Protein AF-A0A9D8B7A3-F1 (afdb_monomer)

Sequence (195 aa):
MRRTSIAGIVSLSILIGGTLVGCASGSDCSDWEAQAADLAAGNDGLKAELGSAQAEIDSMRSELDAAKADYETLKAEWDTLETDHEATSAELETLREDYQALIEDMEISDLRNPTWQELKRFLEADKTDTLTYAADEFDCEGFAITLRDNAARRGFKSAFVALGYGEATIGHALNAFETTDRGLVYVDCTEHDLI

Foldseek 3Di:
DDDDDPPPPPPPVVVVVPDPDDDPDPPVVVVVVVVVVVVVVVVVVVVVVVVVVVVVVVVVVVVVVVVVVVVVVVVVVVVVVVVVVVVVVVVVVVVVVVVVVVVVVVVPQLADFAAPVVVVVLVVPDCLLVDDADPVPQHQVNSQVVSCVSCSVVRHDKDWDWDDDPDDDGDHIWIWTQHPHPGIDIDRSGDDDDD

Mean predicted aligned error: 14.42 Å

Radius of gyration: 51.38 Å; Cα contacts (8 Å, |Δi|>4): 137; chains: 1; bounding box: 104×44×122 Å

Solvent-accessible surface area (backbone atoms only — not comparable to full-atom values): 11429 Å² total; per-residue (Å²): 140,83,90,82,78,96,75,76,79,73,67,68,74,55,64,75,76,68,72,96,74,85,80,81,61,84,64,62,62,54,48,54,54,51,52,52,51,51,54,49,53,50,53,53,50,52,53,50,51,52,53,52,54,51,52,50,53,55,50,54,50,53,52,51,54,49,54,50,54,51,50,55,51,53,50,54,53,47,59,50,52,53,51,53,49,54,51,54,52,51,52,52,52,50,52,48,51,54,51,50,51,52,50,49,56,62,69,68,47,83,47,36,60,36,43,59,70,54,47,49,55,48,59,76,72,50,59,57,44,73,57,78,82,33,88,93,83,32,34,43,59,48,42,28,49,49,49,42,53,54,34,45,76,72,40,28,45,63,44,81,42,80,44,76,53,87,95,64,68,88,56,47,39,24,30,34,33,51,22,77,77,72,45,77,42,80,48,76,52,81,66,69,87,89,127

pLDDT: mean 84.17, std 19.76, range [34.34, 98.69]

Secondary structure (DSSP, 8-state):
-----S-SSTTTTSSSSS--S---STTHHHHHHHHHHHHHHHHHHHHHHHHHHHHHHHHHHHHHHHHHHHHHHHHHHHHHHHHHHHHHHHHHHHHHHHHHHHHHHHHT---BPPPHHHHHHHHHH--GGGSPPBTTTB-HHHHHHHHHHHHHHTTB--EEEEEE-TTSSEEEEEEEEEETTTEEEEE----S---

Structure (mmCIF, N/CA/C/O backbone):
data_AF-A0A9D8B7A3-F1
#
_entry.id   AF-A0A9D8B7A3-F1
#
loop_
_atom_site.group_PDB
_atom_site.id
_atom_site.type_symbol
_atom_site.label_atom_id
_atom_site.label_alt_id
_atom_site.label_comp_id
_atom_site.label_asym_id
_atom_site.label_entity_id
_atom_site.label_seq_id
_atom_site.pdbx_PDB_ins_code
_atom_site.Cartn_x
_atom_site.Cartn_y
_atom_site.Cartn_z
_atom_site.occupancy
_atom_site.B_iso_or_equiv
_atom_site.auth_seq_id
_atom_site.auth_comp_id
_atom_site.auth_asym_id
_atom_site.auth_atom_id
_atom_site.pdbx_PDB_model_num
ATOM 1 N N . MET A 1 1 ? -50.609 25.032 53.558 1.00 41.09 1 MET A N 1
ATOM 2 C CA . MET A 1 1 ? -51.791 24.378 54.178 1.00 41.09 1 MET A CA 1
ATOM 3 C C . MET A 1 1 ? -51.908 23.006 53.518 1.00 41.09 1 MET A C 1
ATOM 5 O O . MET A 1 1 ? -51.970 22.987 52.306 1.00 41.09 1 MET A O 1
ATOM 9 N N . ARG A 1 2 ? -51.792 21.845 54.167 1.00 34.34 2 ARG A N 1
ATOM 10 C CA . ARG A 1 2 ? -52.350 21.369 55.441 1.00 34.34 2 ARG A CA 1
ATOM 11 C C . ARG A 1 2 ? -51.298 20.600 56.255 1.00 34.34 2 ARG A C 1
ATOM 13 O O . ARG A 1 2 ? -50.535 19.821 55.704 1.00 34.34 2 ARG A O 1
ATOM 20 N N . ARG A 1 3 ? -51.302 20.826 57.570 1.00 43.72 3 ARG A N 1
ATOM 21 C CA . ARG A 1 3 ? -50.632 19.991 58.572 1.00 43.72 3 ARG A CA 1
ATOM 22 C C . ARG A 1 3 ? -51.530 18.780 58.829 1.00 43.72 3 ARG A C 1
ATOM 24 O O . ARG A 1 3 ? -52.671 18.977 59.241 1.00 43.72 3 ARG A O 1
ATOM 31 N N . THR A 1 4 ? -51.047 17.566 58.591 1.00 38.31 4 THR A N 1
ATOM 32 C CA . THR A 1 4 ? -51.711 16.328 59.025 1.00 38.31 4 THR A CA 1
ATOM 33 C C . THR A 1 4 ? -50.913 15.702 60.166 1.00 38.31 4 THR A C 1
ATOM 35 O O . THR A 1 4 ? -49.728 15.418 60.047 1.00 38.31 4 THR A O 1
ATOM 38 N N . SER A 1 5 ? -51.615 15.625 61.294 1.00 36.44 5 SER A N 1
ATOM 39 C CA . SER A 1 5 ? -51.242 15.280 62.666 1.00 36.44 5 SER A CA 1
ATOM 40 C C . SER A 1 5 ? -50.356 14.043 62.867 1.00 36.44 5 SER A C 1
ATOM 42 O O . SER A 1 5 ? -50.640 12.973 62.339 1.00 36.44 5 SER A O 1
ATOM 44 N N . ILE A 1 6 ? -49.380 14.171 63.774 1.00 39.12 6 ILE A N 1
ATOM 45 C CA . ILE A 1 6 ? -48.488 13.128 64.327 1.00 39.12 6 ILE A CA 1
ATOM 46 C C . ILE A 1 6 ? -49.257 12.248 65.351 1.00 39.12 6 ILE A C 1
ATOM 48 O O . ILE A 1 6 ? -48.805 11.987 66.457 1.00 39.12 6 ILE A O 1
ATOM 52 N N . ALA A 1 7 ? -50.481 11.823 65.029 1.00 37.84 7 ALA A N 1
ATOM 53 C CA . ALA A 1 7 ? -51.410 11.246 66.014 1.00 37.84 7 ALA A CA 1
ATOM 54 C C . ALA A 1 7 ? -51.452 9.701 66.063 1.00 37.84 7 ALA A C 1
ATOM 56 O O . ALA A 1 7 ? -52.233 9.149 66.829 1.00 37.84 7 ALA A O 1
ATOM 57 N N . GLY A 1 8 ? -50.650 8.985 65.265 1.00 35.09 8 GLY A N 1
ATOM 58 C CA . GLY A 1 8 ? -50.868 7.545 65.026 1.00 35.09 8 GLY A CA 1
ATOM 59 C C . GLY A 1 8 ? -50.006 6.541 65.803 1.00 35.09 8 GLY A C 1
ATOM 60 O O . GLY A 1 8 ? -50.389 5.381 65.886 1.00 35.09 8 GLY A O 1
ATOM 61 N N . ILE A 1 9 ? -48.856 6.932 66.366 1.00 42.28 9 ILE A N 1
ATOM 62 C CA . ILE A 1 9 ? -47.851 5.958 66.862 1.00 42.28 9 ILE A CA 1
ATOM 63 C C . ILE A 1 9 ? -47.897 5.766 68.392 1.00 42.28 9 ILE A C 1
ATOM 65 O O . ILE A 1 9 ? -47.346 4.811 68.925 1.00 42.28 9 ILE A O 1
ATOM 69 N N . VAL A 1 10 ? -48.646 6.597 69.121 1.00 37.75 10 VAL A N 1
ATOM 70 C CA . VAL A 1 10 ? -48.718 6.514 70.595 1.00 37.75 10 VAL A CA 1
ATOM 71 C C . VAL A 1 10 ? -49.669 5.405 71.100 1.00 37.75 10 VAL A C 1
ATOM 73 O O . VAL A 1 10 ? -49.687 5.104 72.289 1.00 37.75 10 VAL A O 1
ATOM 76 N N . SER A 1 11 ? -50.436 4.730 70.235 1.00 47.50 11 SER A N 1
ATOM 77 C CA . SER A 1 11 ? -51.579 3.921 70.697 1.00 47.50 11 SER A CA 1
ATOM 78 C C . SER A 1 11 ? -51.410 2.395 70.727 1.00 47.50 11 SER A C 1
ATOM 80 O O . SER A 1 11 ? -52.374 1.724 71.090 1.00 47.50 11 SER A O 1
ATOM 82 N N . LEU A 1 12 ? -50.240 1.823 70.411 1.00 39.47 12 LEU A N 1
ATOM 83 C CA . LEU A 1 12 ? -50.032 0.368 70.568 1.00 39.47 12 LEU A CA 1
ATOM 84 C C . LEU A 1 12 ? -49.234 0.003 71.830 1.00 39.47 12 LEU A C 1
ATOM 86 O O . LEU A 1 12 ? -49.489 -1.028 72.439 1.00 39.47 12 LEU A O 1
ATOM 90 N N . SER A 1 13 ? -48.359 0.893 72.304 1.00 45.16 13 SER A N 1
ATOM 91 C CA . SER A 1 13 ? -47.620 0.694 73.561 1.00 45.16 13 SER A CA 1
ATOM 92 C C . SER A 1 13 ? -48.475 0.947 74.812 1.00 45.16 13 SER A C 1
ATOM 94 O O . SER A 1 13 ? -48.174 0.423 75.878 1.00 45.16 13 SER A O 1
ATOM 96 N N . ILE A 1 14 ? -49.557 1.729 74.695 1.00 43.69 14 ILE A N 1
ATOM 97 C CA . ILE A 1 14 ? -50.453 2.057 75.820 1.00 43.69 14 ILE A CA 1
ATOM 98 C C . ILE A 1 14 ? -51.505 0.959 76.062 1.00 43.69 14 ILE A C 1
ATOM 100 O O . ILE A 1 14 ? -51.993 0.822 77.181 1.00 43.69 14 ILE A O 1
ATOM 104 N N . LEU A 1 15 ? -51.814 0.118 75.069 1.00 44.19 15 LEU A N 1
ATOM 105 C CA . LEU A 1 15 ? -52.824 -0.939 75.224 1.00 44.19 15 LEU A CA 1
ATOM 106 C C . LEU A 1 15 ? -52.308 -2.208 75.922 1.00 44.19 15 LEU A C 1
ATOM 108 O O . LEU A 1 15 ? -53.118 -2.983 76.417 1.00 44.19 15 LEU A O 1
ATOM 112 N N . ILE A 1 16 ? -50.989 -2.384 76.043 1.00 51.09 16 ILE A N 1
ATOM 113 C CA . ILE A 1 16 ? -50.389 -3.480 76.828 1.00 51.09 16 ILE A CA 1
ATOM 114 C C . ILE A 1 16 ? -50.351 -3.123 78.331 1.00 51.09 16 ILE A C 1
ATOM 116 O O . ILE A 1 16 ? -50.368 -4.002 79.186 1.00 51.09 16 ILE A O 1
ATOM 120 N N . GLY A 1 17 ? -50.395 -1.831 78.686 1.00 42.44 17 GLY A N 1
ATOM 121 C CA . GLY A 1 17 ? -50.379 -1.365 80.081 1.00 42.44 17 GLY A CA 1
ATOM 122 C C . GLY A 1 17 ? -51.750 -1.258 80.769 1.00 42.44 17 GLY A C 1
ATOM 123 O O . GLY A 1 17 ? -51.807 -0.855 81.929 1.00 42.44 17 GLY A O 1
ATOM 124 N N . GLY A 1 18 ? -52.854 -1.558 80.070 1.00 47.16 18 GLY A N 1
ATOM 125 C CA . GLY A 1 18 ? -54.211 -1.159 80.479 1.00 47.16 18 GLY A CA 1
ATOM 126 C C . GLY A 1 18 ? -55.136 -2.235 81.061 1.00 47.16 18 GLY A C 1
ATOM 127 O O . GLY A 1 18 ? -56.173 -1.880 81.616 1.00 47.16 18 GLY A O 1
ATOM 128 N N . THR A 1 19 ? -54.816 -3.527 80.986 1.00 40.44 19 THR A N 1
ATOM 129 C CA . THR A 1 19 ? -55.711 -4.589 81.493 1.00 40.44 19 THR A CA 1
ATOM 130 C C . THR A 1 19 ? -54.949 -5.602 82.331 1.00 40.44 19 THR A C 1
ATOM 132 O O . THR A 1 19 ? -54.657 -6.713 81.906 1.00 40.44 19 THR A O 1
ATOM 135 N N . LEU A 1 20 ? -54.663 -5.206 83.569 1.00 46.38 20 LEU A N 1
ATOM 136 C CA . LEU A 1 20 ? -54.077 -6.043 84.618 1.00 46.38 20 LEU A CA 1
ATOM 137 C C . LEU A 1 20 ? -55.130 -6.900 85.350 1.00 46.38 20 LEU A C 1
ATOM 139 O O . LEU A 1 20 ? -55.005 -7.156 86.544 1.00 46.38 20 LEU A O 1
ATOM 143 N N . VAL A 1 21 ? -56.201 -7.336 84.682 1.00 51.25 21 VAL A N 1
ATOM 144 C CA . VAL A 1 21 ? -57.245 -8.133 85.344 1.00 51.25 21 VAL A CA 1
ATOM 145 C C . VAL A 1 21 ? -57.637 -9.325 84.481 1.00 51.25 21 VAL A C 1
ATOM 147 O O . VAL A 1 21 ? -58.519 -9.239 83.635 1.00 51.25 21 VAL A O 1
ATOM 150 N N . GLY A 1 22 ? -56.984 -10.454 84.771 1.00 54.09 22 GLY A N 1
ATOM 151 C CA . GLY A 1 22 ? -57.554 -11.786 84.580 1.00 54.09 22 GLY A CA 1
ATOM 152 C C . GLY A 1 22 ? -57.150 -12.545 83.317 1.00 54.09 22 GLY A C 1
ATOM 153 O O . GLY A 1 22 ? -58.033 -12.935 82.565 1.00 54.09 22 GLY A O 1
ATOM 154 N N . CYS A 1 23 ? -55.863 -12.858 83.134 1.00 42.59 23 CYS A N 1
ATOM 155 C CA . CYS A 1 23 ? -55.470 -14.023 82.329 1.00 42.59 23 CYS A CA 1
ATOM 156 C C . CYS A 1 23 ? -55.027 -15.153 83.262 1.00 42.59 23 CYS A C 1
ATOM 158 O O . CYS A 1 23 ? -54.067 -15.025 84.022 1.00 42.59 23 CYS A O 1
ATOM 160 N N . ALA A 1 24 ? -55.799 -16.237 83.241 1.00 46.94 24 ALA A N 1
ATOM 161 C CA . ALA A 1 24 ? -55.459 -17.503 83.865 1.00 46.94 24 ALA A CA 1
ATOM 162 C C . ALA A 1 24 ? -54.231 -18.117 83.166 1.00 46.94 24 ALA A C 1
ATOM 164 O O . ALA A 1 24 ? -54.080 -17.968 81.959 1.00 46.94 24 ALA A O 1
ATOM 165 N N . SER A 1 25 ? -53.384 -18.792 83.954 1.00 51.41 25 SER A N 1
ATOM 166 C CA . SER A 1 25 ? -52.152 -19.507 83.568 1.00 51.41 25 SER A CA 1
ATOM 167 C C . SER A 1 25 ? -51.085 -18.684 82.831 1.00 51.41 25 SER A C 1
ATOM 169 O O . SER A 1 25 ? -51.202 -18.342 81.662 1.00 51.41 25 SER A O 1
ATOM 171 N N . GLY A 1 26 ? -49.960 -18.450 83.515 1.00 56.81 26 GLY A N 1
ATOM 172 C CA . GLY A 1 26 ? -48.787 -17.739 82.992 1.00 56.81 26 GLY A CA 1
ATOM 173 C C . GLY A 1 26 ? -48.073 -18.384 81.794 1.00 56.81 26 GLY A C 1
ATOM 174 O O . GLY A 1 26 ? -47.017 -17.890 81.432 1.00 56.81 26 GLY A O 1
ATOM 175 N N . SER A 1 27 ? -48.619 -19.450 81.196 1.00 59.19 27 SER A N 1
ATOM 176 C CA . SER A 1 27 ? -48.146 -20.051 79.943 1.00 59.19 27 SER A CA 1
ATOM 177 C C . SER A 1 27 ? -48.660 -19.319 78.702 1.00 59.19 27 SER A C 1
ATOM 179 O O . SER A 1 27 ? -47.912 -19.156 77.744 1.00 59.19 27 SER A O 1
ATOM 181 N N . ASP A 1 28 ? -49.909 -18.841 78.719 1.00 59.56 28 ASP A N 1
ATOM 182 C CA . ASP A 1 28 ? -50.564 -18.332 77.506 1.00 59.56 28 ASP A CA 1
ATOM 183 C C . ASP A 1 28 ? -50.071 -16.920 77.158 1.00 59.56 28 ASP A C 1
ATOM 185 O O . ASP A 1 28 ? -49.859 -16.594 75.996 1.00 59.56 28 ASP A O 1
ATOM 189 N N . CYS A 1 29 ? -49.818 -16.080 78.168 1.00 66.88 29 CYS A N 1
ATOM 190 C CA . CYS A 1 29 ? -49.288 -14.725 77.971 1.00 66.88 29 CYS A CA 1
ATOM 191 C C . CYS A 1 29 ? -47.828 -14.733 77.484 1.00 66.88 29 CYS A C 1
ATOM 193 O O . CYS A 1 29 ? -47.469 -13.939 76.619 1.00 66.88 29 CYS A O 1
ATOM 195 N N . SER A 1 30 ? -47.004 -15.658 77.992 1.00 76.31 30 SER A N 1
ATOM 196 C CA . SER A 1 30 ? -45.615 -15.819 77.543 1.00 76.31 30 SER A CA 1
ATOM 197 C C . SER A 1 30 ? -45.506 -16.339 76.107 1.00 76.31 30 SER A C 1
ATOM 199 O O . SER A 1 30 ? -44.534 -16.032 75.423 1.00 76.31 30 SER A O 1
ATOM 201 N N . ASP A 1 31 ? -46.498 -17.102 75.638 1.00 83.69 31 ASP A N 1
ATOM 202 C CA . ASP A 1 31 ? -46.521 -17.653 74.278 1.00 83.69 31 ASP A CA 1
ATOM 203 C C . ASP A 1 31 ? -46.830 -16.563 73.233 1.00 83.69 31 ASP A C 1
ATOM 205 O O . ASP A 1 31 ? -46.158 -16.467 72.206 1.00 83.69 31 ASP A O 1
ATOM 209 N N . TRP A 1 32 ? -47.767 -15.651 73.530 1.00 79.06 32 TRP A N 1
ATOM 210 C CA . TRP A 1 32 ? -48.046 -14.486 72.676 1.00 79.06 32 TRP A CA 1
ATOM 211 C C . TRP A 1 32 ? -46.870 -13.505 72.598 1.00 79.06 32 TRP A C 1
ATOM 213 O O . TRP A 1 32 ? -46.602 -12.955 71.529 1.00 79.06 32 TRP A O 1
ATOM 223 N N . GLU A 1 33 ? -46.151 -13.292 73.702 1.00 84.56 33 GLU A N 1
ATOM 224 C CA . GLU A 1 33 ? -44.930 -12.474 73.716 1.00 84.56 33 GLU A CA 1
ATOM 225 C C . GLU A 1 33 ? -43.814 -13.108 72.875 1.00 84.56 33 GLU A C 1
ATOM 227 O O . GLU A 1 33 ? -43.168 -12.413 72.087 1.00 84.56 33 GLU A O 1
ATOM 232 N N . ALA A 1 34 ? -43.626 -14.427 72.981 1.00 88.31 34 ALA A N 1
ATOM 233 C CA . ALA A 1 34 ? -42.667 -15.165 72.162 1.00 88.31 34 ALA A CA 1
ATOM 234 C C . ALA A 1 34 ? -43.021 -15.098 70.668 1.00 88.31 34 ALA A C 1
ATOM 236 O O . ALA A 1 34 ? -42.154 -14.835 69.836 1.00 88.31 34 ALA A O 1
ATOM 237 N N . GLN A 1 35 ? -44.300 -15.257 70.323 1.00 92.50 35 GLN A N 1
ATOM 238 C CA . GLN A 1 35 ? -44.775 -15.184 68.942 1.00 92.50 35 GLN A CA 1
ATOM 239 C C . GLN A 1 35 ? -44.651 -13.767 68.355 1.00 92.50 35 GLN A C 1
ATOM 241 O O . GLN A 1 35 ? -44.299 -13.607 67.186 1.00 92.50 35 GLN A O 1
ATOM 246 N N . ALA A 1 36 ? -44.880 -12.723 69.158 1.00 89.19 36 ALA A N 1
ATOM 247 C CA . ALA A 1 36 ? -44.653 -11.338 68.746 1.00 89.19 36 ALA A CA 1
ATOM 248 C C . ALA A 1 36 ? -43.162 -11.039 68.508 1.00 89.19 36 ALA A C 1
ATOM 250 O O . ALA A 1 36 ? -42.825 -10.329 67.558 1.00 89.19 36 ALA A O 1
ATOM 251 N N . ALA A 1 37 ? -42.273 -11.592 69.339 1.00 92.38 37 ALA A N 1
ATOM 252 C CA . ALA A 1 37 ? -40.828 -11.470 69.163 1.00 92.38 37 ALA A CA 1
ATOM 253 C C . ALA A 1 37 ? -40.335 -12.194 67.897 1.00 92.38 37 ALA A C 1
ATOM 255 O O . ALA A 1 37 ? -39.532 -11.633 67.153 1.00 92.38 37 ALA A O 1
ATOM 256 N N . ASP A 1 38 ? -40.854 -13.392 67.617 1.00 95.38 38 ASP A N 1
ATOM 257 C CA . ASP A 1 38 ? -40.530 -14.162 66.410 1.00 95.38 38 ASP A CA 1
ATOM 258 C C . ASP A 1 38 ? -40.993 -13.443 65.131 1.00 95.38 38 ASP A C 1
ATOM 260 O O . ASP A 1 38 ? -40.221 -13.259 64.189 1.00 95.38 38 ASP A O 1
ATOM 264 N N . LEU A 1 39 ? -42.221 -12.910 65.132 1.00 94.50 39 LEU A N 1
ATOM 265 C CA . LEU A 1 39 ? -42.738 -12.094 64.028 1.00 94.50 39 LEU A CA 1
ATOM 266 C C . LEU A 1 39 ? -41.917 -10.821 63.803 1.00 94.50 39 LEU A C 1
ATOM 268 O O . LEU A 1 39 ? -41.703 -10.431 62.654 1.00 94.50 39 LEU A O 1
ATOM 272 N N . ALA A 1 40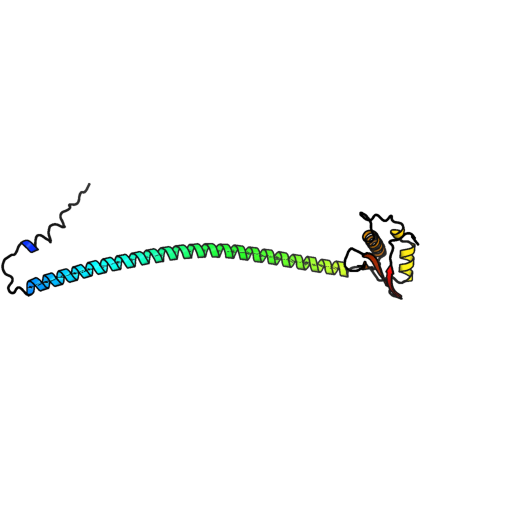 ? -41.461 -10.163 64.872 1.00 95.06 40 ALA A N 1
ATOM 273 C CA . ALA A 1 40 ? -40.600 -8.989 64.764 1.00 95.06 40 ALA A CA 1
ATOM 274 C C . ALA A 1 40 ? -39.242 -9.349 64.143 1.00 95.06 40 ALA A C 1
ATOM 276 O O . ALA A 1 40 ? -38.819 -8.695 63.189 1.00 95.06 40 ALA A O 1
ATOM 277 N N . ALA A 1 41 ? -38.615 -10.432 64.612 1.00 96.06 41 ALA A N 1
ATOM 278 C CA . ALA A 1 41 ? -37.364 -10.940 64.057 1.00 96.06 41 ALA A CA 1
ATOM 279 C C . ALA A 1 41 ? -37.508 -11.316 62.572 1.00 96.06 41 ALA A C 1
ATOM 281 O O . ALA A 1 41 ? -36.662 -10.950 61.756 1.00 96.06 41 ALA A O 1
ATOM 282 N N . GLY A 1 42 ? -38.612 -11.968 62.195 1.00 97.44 42 GLY A N 1
ATOM 283 C CA . GLY A 1 42 ? -38.925 -12.281 60.801 1.00 97.44 42 GLY A CA 1
ATOM 284 C C . GLY A 1 42 ? -39.125 -11.034 59.934 1.00 97.44 42 GLY A C 1
ATOM 285 O O . GLY A 1 42 ? -38.648 -10.983 58.803 1.00 97.44 42 GLY A O 1
ATOM 286 N N . ASN A 1 43 ? -39.784 -9.995 60.456 1.00 92.19 43 ASN A N 1
ATOM 287 C CA . ASN A 1 43 ? -39.984 -8.736 59.733 1.00 92.19 43 ASN A CA 1
ATOM 288 C C . ASN A 1 43 ? -38.658 -8.004 59.484 1.00 92.19 43 ASN A C 1
ATOM 290 O O . ASN A 1 43 ? -38.440 -7.452 58.407 1.00 92.19 43 ASN A O 1
ATOM 294 N N . ASP A 1 44 ? -37.765 -8.018 60.470 1.00 96.50 44 ASP A N 1
ATOM 295 C CA . ASP A 1 44 ? -36.435 -7.429 60.341 1.00 96.50 44 ASP A CA 1
ATOM 296 C C . ASP A 1 44 ? -35.553 -8.231 59.374 1.00 96.50 44 ASP A C 1
ATOM 298 O O . ASP A 1 44 ? -34.849 -7.630 58.559 1.00 96.50 44 ASP A O 1
ATOM 302 N N . GLY A 1 45 ? -35.674 -9.563 59.368 1.00 98.06 45 GLY A N 1
ATOM 303 C CA . GLY A 1 45 ? -35.056 -10.433 58.364 1.00 98.06 45 GLY A CA 1
ATOM 304 C C . GLY A 1 45 ? -35.525 -10.115 56.941 1.00 98.06 45 GLY A C 1
ATOM 305 O O . GLY A 1 45 ? -34.705 -9.843 56.067 1.00 98.06 45 GLY A O 1
ATOM 306 N N . LEU A 1 46 ? -36.840 -10.036 56.719 1.00 97.56 46 LEU A N 1
ATOM 307 C CA . LEU A 1 46 ? -37.409 -9.700 55.408 1.00 97.56 46 LEU A CA 1
ATOM 308 C C . LEU A 1 46 ? -37.012 -8.299 54.928 1.00 97.56 46 LEU A C 1
ATOM 310 O O . LEU A 1 46 ? -36.783 -8.096 53.738 1.00 97.56 46 LEU A O 1
ATOM 314 N N . LYS A 1 47 ? -36.903 -7.315 55.829 1.00 97.88 47 LYS A N 1
ATOM 315 C CA . LYS A 1 47 ? -36.396 -5.979 55.471 1.00 97.88 47 LYS A CA 1
ATOM 316 C C . LYS A 1 47 ? -34.934 -6.022 55.037 1.00 97.88 47 LYS A C 1
ATOM 318 O O . LYS A 1 47 ? -34.569 -5.300 54.111 1.00 97.88 47 LYS A O 1
ATOM 323 N N . ALA A 1 48 ? -34.110 -6.835 55.696 1.00 97.88 48 ALA A N 1
ATOM 324 C CA . ALA A 1 48 ? -32.712 -7.006 55.319 1.00 97.88 48 ALA A CA 1
ATOM 325 C C . ALA A 1 48 ? -32.585 -7.678 53.942 1.00 97.88 48 ALA A C 1
ATOM 327 O O . ALA A 1 48 ? -31.852 -7.178 53.089 1.00 97.88 48 ALA A O 1
ATOM 328 N N . GLU A 1 49 ? -33.354 -8.741 53.690 1.00 98.38 49 GLU A N 1
ATOM 329 C CA . GLU A 1 49 ? -33.407 -9.409 52.382 1.00 98.38 49 GLU A CA 1
ATOM 330 C C . GLU A 1 49 ? -33.896 -8.470 51.274 1.00 98.38 49 GLU A C 1
ATOM 332 O O . GLU A 1 49 ? -33.283 -8.406 50.211 1.00 98.38 49 GLU A O 1
ATOM 337 N N . LEU A 1 50 ? -34.945 -7.680 51.529 1.00 98.06 50 LEU A N 1
ATOM 338 C CA . LEU A 1 50 ? -35.435 -6.674 50.584 1.00 98.06 50 LEU A CA 1
ATOM 339 C C . LEU A 1 50 ? -34.356 -5.631 50.261 1.00 98.06 50 LEU A C 1
ATOM 341 O O . LEU A 1 50 ? -34.199 -5.248 49.104 1.00 98.06 50 LEU A O 1
ATOM 345 N N . GLY A 1 51 ? -33.602 -5.189 51.271 1.00 98.31 51 GLY A N 1
ATOM 346 C CA . GLY A 1 51 ? -32.468 -4.285 51.086 1.00 98.31 51 GLY A CA 1
ATOM 347 C C . GLY A 1 51 ? -31.364 -4.901 50.223 1.00 98.31 51 GLY A C 1
ATOM 348 O O . GLY A 1 51 ? -30.847 -4.231 49.331 1.00 98.31 51 GLY A O 1
ATOM 349 N N . SER A 1 52 ? -31.048 -6.181 50.440 1.00 98.38 52 SER A N 1
ATOM 350 C CA . SER A 1 52 ? -30.071 -6.922 49.632 1.00 98.38 52 SER A CA 1
ATOM 351 C C . SER A 1 52 ? -30.526 -7.065 48.179 1.00 98.38 52 SER A C 1
ATOM 353 O O . SER A 1 52 ? -29.789 -6.710 47.263 1.00 98.38 52 SER A O 1
ATOM 355 N N . ALA A 1 53 ? -31.766 -7.506 47.958 1.00 97.75 53 ALA A N 1
ATOM 356 C CA . ALA A 1 53 ? -32.327 -7.671 46.619 1.00 97.75 53 ALA A CA 1
ATOM 357 C C . ALA A 1 53 ? -32.411 -6.337 45.859 1.00 97.75 53 ALA A C 1
ATOM 359 O O . ALA A 1 53 ? -32.173 -6.286 44.654 1.00 97.75 53 ALA A O 1
ATOM 360 N N . GLN A 1 54 ? -32.711 -5.236 46.555 1.00 98.31 54 GLN A N 1
ATOM 361 C CA . GLN A 1 54 ? -32.710 -3.906 45.951 1.00 98.31 54 GLN A CA 1
ATOM 362 C C . GLN A 1 54 ? -31.303 -3.493 45.494 1.00 98.31 54 GLN A C 1
ATOM 364 O O . GLN A 1 54 ? -31.156 -2.977 44.387 1.00 98.31 54 GLN A O 1
ATOM 369 N N . ALA A 1 55 ? -30.274 -3.768 46.300 1.00 98.38 55 ALA A N 1
ATOM 370 C CA . ALA A 1 55 ? -28.888 -3.498 45.923 1.00 98.38 55 ALA A CA 1
ATOM 371 C C . ALA A 1 55 ? -28.450 -4.320 44.697 1.00 98.38 55 ALA A C 1
ATOM 373 O O . ALA A 1 55 ? -27.792 -3.788 43.804 1.00 98.38 55 ALA A O 1
ATOM 374 N N . GLU A 1 56 ? -28.859 -5.588 44.608 1.00 98.62 56 GLU A N 1
ATOM 375 C CA . GLU A 1 56 ? -28.600 -6.430 43.432 1.00 98.62 56 GLU A CA 1
ATOM 376 C C . GLU A 1 56 ? -29.310 -5.911 42.174 1.00 98.62 56 GLU A C 1
ATOM 378 O O . GLU A 1 56 ? -28.705 -5.861 41.103 1.00 98.62 56 GLU A O 1
ATOM 383 N N . ILE A 1 57 ? -30.569 -5.472 42.288 1.00 98.50 57 ILE A N 1
ATOM 384 C CA . ILE A 1 57 ? -31.312 -4.855 41.177 1.00 98.50 57 ILE A CA 1
ATOM 385 C C . ILE A 1 57 ? -30.589 -3.610 40.664 1.00 98.50 57 ILE A C 1
ATOM 387 O O . ILE A 1 57 ? -30.493 -3.414 39.451 1.00 98.50 57 ILE A O 1
ATOM 391 N N . ASP A 1 58 ? -30.084 -2.771 41.564 1.00 98.50 58 ASP A N 1
ATOM 392 C CA . ASP A 1 58 ? -29.377 -1.552 41.183 1.00 98.50 58 ASP A CA 1
ATOM 393 C C . ASP A 1 58 ? -28.006 -1.869 40.554 1.00 98.50 58 ASP A C 1
ATOM 395 O O . ASP A 1 58 ? -27.633 -1.232 39.566 1.00 98.50 58 ASP A O 1
ATOM 399 N N . SER A 1 59 ? -27.316 -2.917 41.021 1.00 98.56 59 SER A N 1
ATOM 400 C CA . SER A 1 59 ? -26.092 -3.435 40.387 1.00 98.56 59 SER A CA 1
ATOM 401 C C . SER A 1 59 ? -26.353 -3.929 38.963 1.00 98.56 59 SER A C 1
ATOM 403 O O . SER A 1 59 ? -25.718 -3.464 38.018 1.00 98.56 59 SER A O 1
ATOM 405 N N . MET A 1 60 ? -27.342 -4.810 38.779 1.00 98.31 60 MET A N 1
ATOM 406 C CA . MET A 1 60 ? -27.687 -5.359 37.462 1.00 98.31 60 MET A CA 1
ATOM 407 C C . MET A 1 60 ? -28.140 -4.275 36.479 1.00 98.31 60 MET A C 1
ATOM 409 O O . MET A 1 60 ? -27.869 -4.364 35.283 1.00 98.31 60 MET A O 1
ATOM 413 N N . ARG A 1 61 ? -28.828 -3.233 36.959 1.00 98.50 61 ARG A N 1
ATOM 414 C CA . ARG A 1 61 ? -29.186 -2.075 36.127 1.00 98.50 61 ARG A CA 1
ATOM 415 C C . ARG A 1 61 ? -27.951 -1.321 35.650 1.00 98.50 61 ARG A C 1
ATOM 417 O O . ARG A 1 61 ? -27.877 -0.994 34.470 1.00 98.50 61 ARG A O 1
ATOM 424 N N . SER A 1 62 ? -26.983 -1.094 36.536 1.00 98.56 62 SER A N 1
ATOM 425 C CA . SER A 1 62 ? -25.722 -0.446 36.168 1.00 98.56 62 SER A CA 1
ATOM 426 C C . SER A 1 62 ? -24.947 -1.260 35.129 1.00 98.56 62 SER A C 1
ATOM 428 O O . SER A 1 62 ? -24.417 -0.689 34.179 1.00 98.56 62 SER A O 1
ATOM 430 N N . GLU A 1 63 ? -24.895 -2.584 35.280 1.00 98.69 63 GLU A N 1
ATOM 431 C CA . GLU A 1 63 ? -24.248 -3.478 34.311 1.00 98.69 63 GLU A CA 1
ATOM 432 C C . GLU A 1 63 ? -24.960 -3.473 32.955 1.00 98.69 63 GLU A C 1
ATOM 434 O O . GLU A 1 63 ? -24.311 -3.429 31.912 1.00 98.69 63 GLU A O 1
ATOM 439 N N . LEU A 1 64 ? -26.295 -3.462 32.951 1.00 98.56 64 LEU A N 1
ATOM 440 C CA . LEU A 1 64 ? -27.087 -3.388 31.725 1.00 98.56 64 LEU A CA 1
ATOM 441 C C . LEU A 1 64 ? -26.824 -2.090 30.952 1.00 98.56 64 LEU A C 1
ATOM 443 O O . LEU A 1 64 ? -26.759 -2.108 29.723 1.00 98.56 64 LEU A O 1
ATOM 447 N N . ASP A 1 65 ? -26.709 -0.966 31.653 1.00 98.50 65 ASP A N 1
ATOM 448 C CA . ASP A 1 65 ? -26.446 0.323 31.017 1.00 98.50 65 ASP A CA 1
ATOM 449 C C . ASP A 1 65 ? -25.008 0.409 30.488 1.00 98.50 65 ASP A C 1
ATOM 451 O O . ASP A 1 65 ? -24.805 0.915 29.383 1.00 98.50 65 ASP A O 1
ATOM 455 N N . ALA A 1 66 ? -24.035 -0.169 31.201 1.00 98.62 66 ALA A N 1
ATOM 456 C CA . ALA A 1 66 ? -22.665 -0.313 30.707 1.00 98.62 66 ALA A CA 1
ATOM 457 C C . ALA A 1 66 ? -22.607 -1.179 29.436 1.00 98.62 66 ALA A C 1
ATOM 459 O O . ALA A 1 66 ? -22.088 -0.739 28.415 1.00 98.62 66 ALA A O 1
ATOM 460 N N . ALA A 1 67 ? -23.240 -2.355 29.445 1.00 98.38 67 ALA A N 1
ATOM 461 C CA . ALA A 1 67 ? -23.250 -3.259 28.295 1.00 98.38 67 ALA A CA 1
ATOM 462 C C . ALA A 1 67 ? -23.909 -2.642 27.047 1.00 98.38 67 ALA A C 1
ATOM 464 O O . ALA A 1 67 ? -23.489 -2.907 25.921 1.00 98.38 67 ALA A O 1
ATOM 465 N N . LYS A 1 68 ? -24.936 -1.799 27.219 1.00 98.62 68 LYS A N 1
ATOM 466 C CA . LYS A 1 68 ? -25.534 -1.048 26.103 1.00 98.62 68 LYS A CA 1
ATOM 467 C C . LYS A 1 68 ? -24.578 -0.002 25.537 1.00 98.62 68 LYS A C 1
ATOM 469 O O . LYS A 1 68 ? -24.530 0.161 24.323 1.00 98.62 68 LYS A O 1
ATOM 474 N N . ALA A 1 69 ? -23.840 0.705 26.392 1.00 98.62 69 ALA A N 1
ATOM 475 C CA . ALA A 1 69 ? -22.848 1.679 25.944 1.00 98.62 69 ALA A CA 1
ATOM 476 C C . ALA A 1 69 ? -21.706 0.998 25.168 1.00 98.62 69 ALA A C 1
ATOM 478 O O . ALA A 1 69 ? -21.298 1.487 24.112 1.00 98.62 69 ALA A O 1
ATOM 479 N N . ASP A 1 70 ? -21.258 -0.165 25.643 1.00 98.50 70 ASP A N 1
ATOM 480 C CA . ASP A 1 70 ? -20.253 -0.979 24.958 1.00 98.50 70 ASP A CA 1
ATOM 481 C C . ASP A 1 70 ? -20.769 -1.479 23.602 1.00 98.50 70 ASP A C 1
ATOM 483 O O . ASP A 1 70 ? -20.048 -1.419 22.609 1.00 98.50 70 ASP A O 1
ATOM 487 N N . TYR A 1 71 ? -22.034 -1.909 23.522 1.00 98.38 71 TYR A N 1
ATOM 488 C CA . TYR A 1 71 ? -22.655 -2.328 22.262 1.00 98.38 71 TYR A CA 1
ATOM 489 C C . TYR A 1 71 ? -22.691 -1.203 21.219 1.00 98.38 71 TYR A C 1
ATOM 491 O O . TYR A 1 71 ? -22.338 -1.430 20.062 1.00 98.38 71 TYR A O 1
ATOM 499 N N . GLU A 1 72 ? -23.086 0.011 21.610 1.00 98.56 72 GLU A N 1
ATOM 500 C CA . GLU A 1 72 ? -23.094 1.156 20.689 1.00 98.56 72 GLU A CA 1
ATOM 501 C C . GLU A 1 72 ? -21.675 1.549 20.252 1.00 98.56 72 GLU A C 1
ATOM 503 O O . GLU A 1 72 ? -21.467 1.913 19.095 1.00 98.56 72 GLU A O 1
ATOM 508 N N . THR A 1 73 ? -20.685 1.413 21.141 1.00 98.69 73 THR A N 1
ATOM 509 C CA . THR A 1 73 ? -19.269 1.639 20.808 1.00 98.69 73 THR A CA 1
ATOM 510 C C . THR A 1 73 ? -18.777 0.616 19.787 1.00 98.69 73 THR A C 1
ATOM 512 O O . THR A 1 73 ? -18.268 0.992 18.734 1.00 98.69 73 THR A O 1
ATOM 515 N N . LEU A 1 74 ? -19.001 -0.673 20.052 1.00 98.50 74 LEU A N 1
ATOM 516 C CA . LEU A 1 74 ? -18.577 -1.762 19.173 1.00 98.50 74 LEU A CA 1
ATOM 517 C C . LEU A 1 74 ? -19.239 -1.677 17.793 1.00 98.50 74 LEU A C 1
ATOM 519 O O . LEU A 1 74 ? -18.624 -1.992 16.779 1.00 98.50 74 LEU A O 1
ATOM 523 N N . LYS A 1 75 ? -20.494 -1.228 17.741 1.00 98.62 75 LYS A N 1
ATOM 524 C CA . LYS A 1 75 ? -21.203 -0.997 16.485 1.00 98.62 75 LYS A CA 1
ATOM 525 C C . LYS A 1 75 ? -20.550 0.109 15.650 1.00 98.62 75 LYS A C 1
ATOM 527 O O . LYS A 1 75 ? -20.374 -0.074 14.452 1.00 98.62 75 LYS A O 1
ATOM 532 N N . ALA A 1 76 ? -20.152 1.219 16.270 1.00 98.56 76 ALA A N 1
ATOM 533 C CA . ALA A 1 76 ? -19.450 2.291 15.564 1.00 98.56 76 ALA A CA 1
ATOM 534 C C . ALA A 1 76 ? -18.051 1.856 15.080 1.00 98.56 76 ALA A C 1
ATOM 536 O O . ALA A 1 76 ? -17.629 2.228 13.983 1.00 98.56 76 ALA A O 1
ATOM 537 N N . GLU A 1 77 ? -17.341 1.046 15.872 1.00 98.69 77 GLU A N 1
ATOM 538 C CA . GLU A 1 77 ? -16.071 0.436 15.454 1.00 98.69 77 GLU A CA 1
ATOM 539 C C . GLU A 1 77 ? -16.257 -0.502 14.256 1.00 98.69 77 GLU A C 1
ATOM 541 O O . GLU A 1 77 ? -15.445 -0.476 13.334 1.00 98.69 77 GLU A O 1
ATOM 546 N N . TRP A 1 78 ? -17.338 -1.288 14.235 1.00 98.12 78 TRP A N 1
ATOM 547 C CA . TRP A 1 78 ? -17.670 -2.157 13.107 1.00 98.12 78 TRP A CA 1
ATOM 548 C C . TRP A 1 78 ? -17.923 -1.363 11.822 1.00 98.12 78 TRP A C 1
ATOM 550 O O . TRP A 1 78 ? -17.312 -1.665 10.801 1.00 98.12 78 TRP A O 1
ATOM 560 N N . ASP A 1 79 ? -18.750 -0.315 11.883 1.00 98.38 79 ASP A N 1
ATOM 561 C CA . ASP A 1 79 ? -19.044 0.543 10.725 1.00 98.38 79 ASP A CA 1
ATOM 562 C C . ASP A 1 79 ? -17.761 1.211 10.174 1.00 98.38 79 ASP A C 1
ATOM 564 O O . ASP A 1 79 ? -17.574 1.354 8.961 1.00 98.38 79 ASP A O 1
ATOM 568 N N . THR A 1 80 ? -16.841 1.589 11.070 1.00 98.56 80 THR A N 1
ATOM 569 C CA . THR A 1 80 ? -15.523 2.133 10.696 1.00 98.56 80 THR A CA 1
ATOM 570 C C . THR A 1 80 ? -14.673 1.078 9.990 1.00 98.56 80 THR A C 1
ATOM 572 O O . THR A 1 80 ? -14.140 1.328 8.911 1.00 98.56 80 THR A O 1
ATOM 575 N N . LEU A 1 81 ? -14.583 -0.121 10.568 1.00 98.31 81 LEU A N 1
ATOM 576 C CA . LEU A 1 81 ? -13.783 -1.216 10.027 1.00 98.31 81 LEU A CA 1
ATOM 577 C C . LEU A 1 81 ? -14.301 -1.703 8.666 1.00 98.31 81 LEU A C 1
ATOM 579 O O . LEU A 1 81 ? -13.504 -2.057 7.800 1.00 98.31 81 LEU A O 1
ATOM 583 N N . GLU A 1 82 ? -15.619 -1.716 8.469 1.00 98.56 82 GLU A N 1
ATOM 584 C CA . GLU A 1 82 ? -16.245 -2.045 7.187 1.00 98.56 82 GLU A CA 1
ATOM 585 C C . GLU A 1 82 ? -15.831 -1.041 6.102 1.00 98.56 82 GLU A C 1
ATOM 587 O O . GLU A 1 82 ? -15.378 -1.446 5.031 1.00 98.56 82 GLU A O 1
ATOM 592 N N . THR A 1 83 ? -15.857 0.258 6.418 1.00 98.38 83 THR A N 1
ATOM 593 C CA . THR A 1 83 ? -15.406 1.323 5.505 1.00 98.38 83 THR A CA 1
ATOM 594 C C . THR A 1 83 ? -13.921 1.181 5.150 1.00 98.38 83 THR A C 1
ATOM 596 O O . THR A 1 83 ? -13.543 1.267 3.979 1.00 98.38 83 THR A O 1
ATOM 599 N N . ASP A 1 84 ? -13.067 0.925 6.143 1.00 98.12 84 ASP A N 1
ATOM 600 C CA . ASP A 1 84 ? -11.625 0.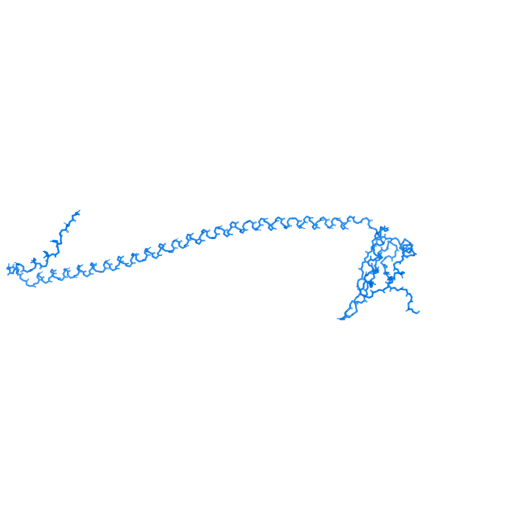750 5.934 1.00 98.12 84 ASP A CA 1
ATOM 601 C C . ASP A 1 84 ? -11.313 -0.503 5.095 1.00 98.12 84 ASP A C 1
ATOM 603 O O . ASP A 1 84 ? -10.392 -0.503 4.268 1.00 98.12 84 ASP A O 1
ATOM 607 N N . HIS A 1 85 ? -12.088 -1.577 5.277 1.00 98.25 85 HIS A N 1
ATOM 608 C CA . HIS A 1 85 ? -11.955 -2.798 4.488 1.00 98.25 85 HIS A CA 1
ATOM 609 C C . HIS A 1 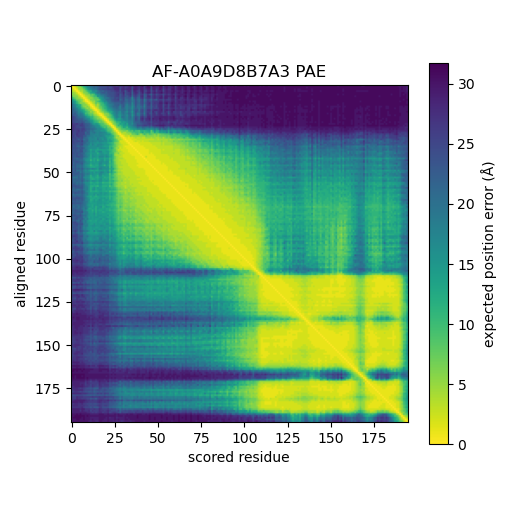85 ? -12.294 -2.559 3.014 1.00 98.25 85 HIS A C 1
ATOM 611 O O . HIS A 1 85 ? -11.537 -2.982 2.137 1.00 98.25 85 HIS A O 1
ATOM 617 N N . GLU A 1 86 ? -13.390 -1.851 2.737 1.00 98.25 86 GLU A N 1
ATOM 618 C CA . GLU A 1 86 ? -13.777 -1.475 1.375 1.00 98.25 86 GLU A CA 1
ATOM 619 C C . GLU A 1 86 ? -12.711 -0.595 0.710 1.00 98.25 86 GLU A C 1
ATOM 621 O O . GLU A 1 86 ? -12.323 -0.858 -0.432 1.00 98.25 86 GLU A O 1
ATOM 626 N N . ALA A 1 87 ? -12.178 0.395 1.434 1.00 98.38 87 ALA A N 1
ATOM 627 C CA . ALA A 1 87 ? -11.112 1.264 0.939 1.00 98.38 87 ALA A CA 1
ATOM 628 C C . ALA A 1 87 ? -9.842 0.471 0.589 1.00 98.38 87 ALA A C 1
ATOM 630 O O . ALA A 1 87 ? -9.332 0.570 -0.527 1.00 98.38 87 ALA A O 1
ATOM 631 N N . THR A 1 88 ? -9.381 -0.390 1.500 1.00 97.44 88 THR A N 1
ATOM 632 C CA . THR A 1 88 ? -8.195 -1.236 1.277 1.00 97.44 88 THR A CA 1
ATOM 633 C C . THR A 1 88 ? -8.406 -2.200 0.107 1.00 97.44 88 THR A C 1
ATOM 635 O O . THR A 1 88 ? -7.498 -2.434 -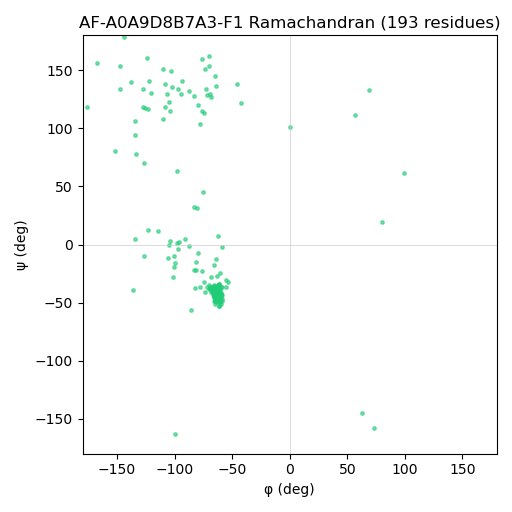0.692 1.00 97.44 88 THR A O 1
ATOM 638 N N . SER A 1 89 ? -9.610 -2.763 -0.030 1.00 97.94 89 SER A N 1
ATOM 639 C CA . SER A 1 89 ? -9.940 -3.645 -1.151 1.00 97.94 89 SER A CA 1
ATOM 640 C C . SER A 1 89 ? -9.885 -2.911 -2.494 1.00 97.94 89 SER A C 1
ATOM 642 O O . SER A 1 89 ? -9.446 -3.500 -3.481 1.00 97.94 89 SER A O 1
ATOM 644 N N . ALA A 1 90 ? -10.307 -1.645 -2.551 1.00 98.19 90 ALA A N 1
ATOM 645 C CA . ALA A 1 90 ? -10.239 -0.831 -3.764 1.00 98.19 90 ALA A CA 1
ATOM 646 C C . ALA A 1 90 ? -8.794 -0.446 -4.132 1.00 98.19 90 ALA A C 1
ATOM 648 O O . ALA A 1 90 ? -8.422 -0.473 -5.308 1.00 98.19 90 ALA A O 1
ATOM 649 N N . GLU A 1 91 ? -7.959 -0.140 -3.135 1.00 98.38 91 GLU A N 1
ATOM 650 C CA . GLU A 1 91 ? -6.528 0.112 -3.341 1.00 98.38 91 GLU A CA 1
ATOM 651 C C . GLU A 1 91 ? -5.805 -1.126 -3.887 1.00 98.38 91 GLU A C 1
ATOM 653 O O . GLU A 1 91 ? -5.020 -1.013 -4.828 1.00 98.38 91 GLU A O 1
ATOM 658 N N . LEU A 1 92 ? -6.101 -2.320 -3.357 1.00 97.69 92 LEU A N 1
ATOM 659 C CA . LEU A 1 92 ? -5.528 -3.576 -3.857 1.00 97.69 92 LEU A CA 1
ATOM 660 C C . LEU A 1 92 ? -5.931 -3.877 -5.301 1.00 97.69 92 LEU A C 1
ATOM 662 O O . LEU A 1 92 ? -5.111 -4.382 -6.069 1.00 97.69 92 LEU A O 1
ATOM 666 N N . GLU A 1 93 ? -7.176 -3.579 -5.669 1.00 98.00 93 GLU A N 1
ATOM 667 C CA . GLU A 1 93 ? -7.651 -3.753 -7.039 1.00 98.00 93 GLU A CA 1
ATOM 668 C C . GLU A 1 93 ? -6.911 -2.819 -8.000 1.00 98.00 93 GLU A C 1
ATOM 670 O O . GLU A 1 93 ? -6.373 -3.274 -9.007 1.00 98.00 93 GLU A O 1
ATOM 675 N N . THR A 1 94 ? -6.782 -1.543 -7.628 1.00 98.12 94 THR A N 1
ATOM 676 C CA . THR A 1 94 ? -6.045 -0.544 -8.417 1.00 98.12 94 THR A CA 1
ATOM 677 C C . THR A 1 94 ? -4.581 -0.947 -8.584 1.00 98.12 94 THR A C 1
ATOM 679 O O . THR A 1 94 ? -4.057 -0.970 -9.694 1.00 98.12 94 THR A O 1
ATOM 682 N N . LEU A 1 95 ? -3.921 -1.345 -7.492 1.00 97.56 95 LEU A N 1
ATOM 683 C CA . LEU A 1 95 ? -2.520 -1.758 -7.531 1.00 97.56 95 LEU A CA 1
ATOM 684 C C . LEU A 1 95 ? -2.310 -2.996 -8.411 1.00 97.56 95 LEU A C 1
ATOM 686 O O . LEU A 1 95 ? -1.275 -3.132 -9.063 1.00 97.56 95 LEU A O 1
ATOM 690 N N . ARG A 1 96 ? -3.282 -3.912 -8.433 1.00 97.44 96 ARG A N 1
ATOM 691 C CA . ARG A 1 96 ? -3.247 -5.081 -9.311 1.00 97.44 96 ARG A CA 1
ATOM 692 C C . ARG A 1 96 ? -3.331 -4.678 -10.780 1.00 97.44 96 ARG A C 1
ATOM 694 O O . ARG A 1 96 ? -2.570 -5.220 -11.579 1.00 97.44 96 ARG A O 1
ATOM 701 N N . GLU A 1 97 ? -4.225 -3.758 -11.125 1.00 97.69 97 GLU A N 1
ATOM 702 C CA . GLU A 1 97 ? -4.355 -3.234 -12.488 1.00 97.69 97 GLU A CA 1
ATOM 703 C C . GLU A 1 97 ? -3.079 -2.504 -12.927 1.00 97.69 97 GLU A C 1
ATOM 705 O O . GLU A 1 97 ? -2.551 -2.798 -13.999 1.00 97.69 97 GLU A O 1
ATOM 710 N N . ASP A 1 98 ? -2.518 -1.648 -12.068 1.00 96.69 98 ASP A N 1
ATOM 711 C CA . ASP A 1 98 ? -1.255 -0.946 -12.326 1.00 96.69 98 ASP A CA 1
ATOM 712 C C . ASP A 1 98 ? -0.093 -1.927 -12.539 1.00 96.69 98 ASP A C 1
ATOM 714 O O . ASP A 1 98 ? 0.716 -1.771 -13.457 1.00 96.69 98 ASP A O 1
ATOM 718 N N . TYR A 1 99 ? -0.012 -2.976 -11.715 1.00 93.44 99 TYR A N 1
ATOM 719 C CA . TYR A 1 99 ? 1.016 -4.005 -11.850 1.00 93.44 99 TYR A CA 1
ATOM 720 C C . TYR A 1 99 ? 0.866 -4.801 -13.149 1.00 93.44 99 TYR A C 1
ATOM 722 O O . TYR A 1 99 ? 1.859 -5.079 -13.823 1.00 93.44 99 TYR A O 1
ATOM 730 N N . GLN A 1 100 ? -0.365 -5.150 -13.526 1.00 93.81 100 GLN A N 1
ATOM 731 C CA . GLN A 1 100 ? -0.626 -5.840 -14.783 1.00 93.81 100 GLN A CA 1
ATOM 732 C C . GLN A 1 100 ? -0.278 -4.956 -15.987 1.00 93.81 100 GLN A C 1
ATOM 734 O O . GLN A 1 100 ? 0.394 -5.426 -16.903 1.00 93.81 100 GLN A O 1
ATOM 739 N N . ALA A 1 101 ? -0.651 -3.676 -15.961 1.00 92.81 101 ALA A N 1
ATOM 740 C CA . ALA A 1 101 ? -0.298 -2.721 -17.006 1.00 92.81 101 ALA A CA 1
ATOM 741 C C . ALA A 1 101 ? 1.225 -2.564 -17.150 1.00 92.81 101 ALA A C 1
ATOM 743 O O . ALA A 1 101 ? 1.732 -2.496 -18.267 1.00 92.81 101 ALA A O 1
ATOM 744 N N . LEU A 1 102 ? 1.969 -2.567 -16.038 1.00 89.81 102 LEU A N 1
ATOM 745 C CA . LEU A 1 102 ? 3.433 -2.518 -16.061 1.00 89.81 102 LEU A CA 1
ATOM 746 C C . LEU A 1 102 ? 4.056 -3.785 -16.666 1.00 89.81 102 LEU A C 1
ATOM 748 O O . LEU A 1 102 ? 5.040 -3.696 -17.400 1.00 89.81 102 LEU A O 1
ATOM 752 N N . ILE A 1 103 ? 3.500 -4.965 -16.370 1.00 87.06 103 ILE A N 1
ATOM 753 C CA . ILE A 1 103 ? 3.928 -6.215 -17.014 1.00 87.06 103 ILE A CA 1
ATOM 754 C C . ILE A 1 103 ? 3.680 -6.139 -18.519 1.00 87.06 103 ILE A C 1
ATOM 756 O O . ILE A 1 103 ? 4.575 -6.471 -19.293 1.00 87.06 103 ILE A O 1
ATOM 760 N N . GLU A 1 104 ? 2.499 -5.686 -18.934 1.00 84.62 104 GLU A N 1
ATOM 761 C CA . GLU A 1 104 ? 2.152 -5.551 -20.348 1.00 84.62 104 GLU A CA 1
ATOM 762 C C . GLU A 1 104 ? 3.076 -4.550 -21.058 1.00 84.62 104 GLU A C 1
ATOM 764 O O . GLU A 1 104 ? 3.597 -4.872 -22.121 1.00 84.62 104 GLU A O 1
ATOM 769 N N . ASP A 1 105 ? 3.376 -3.393 -20.462 1.00 82.38 105 ASP A N 1
ATOM 770 C CA . ASP A 1 105 ? 4.336 -2.419 -21.013 1.00 82.38 105 ASP A CA 1
ATOM 7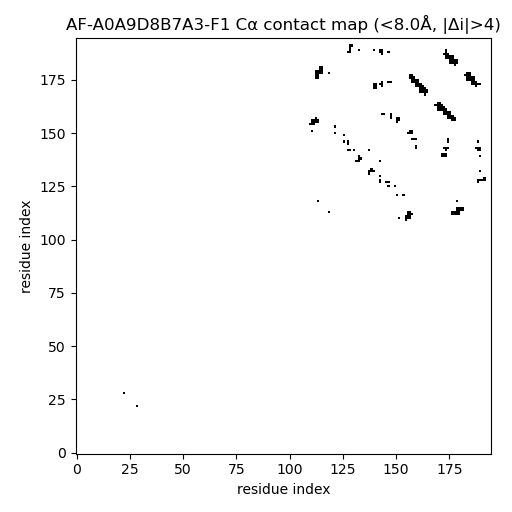71 C C . ASP A 1 105 ? 5.747 -3.018 -21.168 1.00 82.38 105 ASP A C 1
ATOM 773 O O . ASP A 1 105 ? 6.413 -2.835 -22.189 1.00 82.38 105 ASP A O 1
ATOM 777 N N . MET A 1 106 ? 6.184 -3.823 -20.195 1.00 73.56 106 MET A N 1
ATOM 778 C CA . MET A 1 106 ? 7.462 -4.533 -20.265 1.00 73.56 106 MET A CA 1
ATOM 779 C C . MET A 1 106 ? 7.469 -5.635 -21.343 1.00 73.56 106 MET A C 1
ATOM 781 O O . MET A 1 106 ? 8.489 -5.840 -22.011 1.00 73.56 106 MET A O 1
ATOM 785 N N . GLU A 1 107 ? 6.361 -6.358 -21.525 1.00 70.75 107 GLU A N 1
ATOM 786 C CA . GLU A 1 107 ? 6.222 -7.406 -22.544 1.00 70.75 107 GLU A CA 1
ATOM 787 C C . GLU A 1 107 ? 6.061 -6.835 -23.962 1.00 70.75 107 GLU A C 1
ATOM 789 O O . GLU A 1 107 ? 6.597 -7.410 -24.914 1.00 70.75 107 GLU A O 1
ATOM 794 N N . ILE A 1 108 ? 5.432 -5.664 -24.110 1.00 62.12 108 ILE A N 1
ATOM 795 C CA . ILE A 1 108 ? 5.296 -4.893 -25.361 1.00 62.12 108 ILE A CA 1
ATOM 796 C C . ILE A 1 108 ? 6.585 -4.092 -25.647 1.00 62.12 108 ILE A C 1
ATOM 798 O O . ILE A 1 108 ? 6.600 -3.026 -26.255 1.00 62.12 108 ILE A O 1
ATOM 802 N N . SER A 1 109 ? 7.741 -4.612 -25.245 1.00 70.94 109 SER A N 1
ATOM 803 C CA . SER A 1 109 ? 9.012 -4.063 -25.695 1.00 70.94 109 SER A CA 1
ATOM 804 C C . SER A 1 109 ? 9.298 -4.551 -27.122 1.00 70.94 109 SER A C 1
ATOM 806 O O . SER A 1 109 ? 9.750 -5.683 -27.316 1.00 70.94 109 SER A O 1
ATOM 808 N N . ASP A 1 110 ? 9.113 -3.677 -28.123 1.00 81.19 110 ASP A N 1
ATOM 809 C CA . ASP A 1 110 ? 9.515 -3.878 -29.537 1.00 81.19 110 ASP A CA 1
ATOM 810 C C . ASP A 1 110 ? 11.032 -4.114 -29.715 1.00 81.19 110 ASP A C 1
ATOM 812 O O . ASP A 1 110 ? 11.539 -4.335 -30.822 1.00 81.19 110 ASP A O 1
ATOM 816 N N . LEU A 1 111 ? 11.790 -4.059 -28.618 1.00 89.88 111 LEU A N 1
ATOM 817 C CA . LEU A 1 111 ? 13.206 -4.354 -28.602 1.00 89.88 111 LEU A CA 1
ATOM 818 C C . LEU A 1 111 ? 13.443 -5.825 -28.962 1.00 89.88 111 LEU A C 1
ATOM 820 O O . LEU A 1 111 ? 12.808 -6.758 -28.458 1.00 89.88 111 LEU A O 1
ATOM 824 N N . ARG A 1 112 ? 14.443 -6.055 -29.804 1.00 93.75 112 ARG A N 1
ATOM 825 C CA . ARG A 1 112 ? 14.835 -7.387 -30.268 1.00 93.75 112 ARG A CA 1
ATOM 826 C C . ARG A 1 112 ? 16.295 -7.678 -29.975 1.00 93.75 112 ARG A C 1
ATOM 828 O O . ARG A 1 112 ? 17.115 -6.777 -29.827 1.00 93.75 112 AR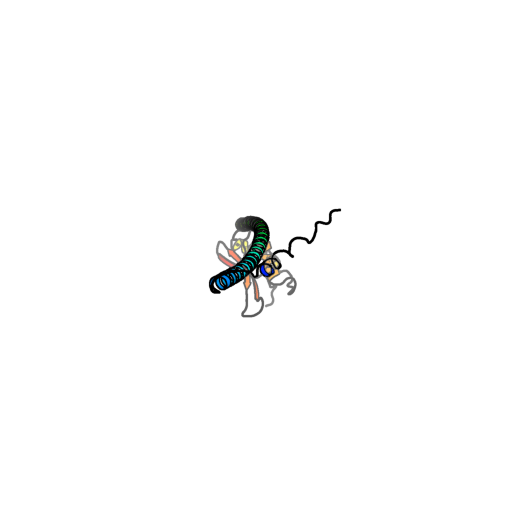G A O 1
ATOM 835 N N . ASN A 1 113 ? 16.634 -8.956 -29.974 1.00 96.00 113 ASN A N 1
ATOM 836 C CA . ASN A 1 113 ? 18.024 -9.384 -29.929 1.00 96.00 113 ASN A CA 1
ATOM 837 C C . ASN A 1 113 ? 18.715 -9.007 -31.260 1.00 96.00 113 ASN A C 1
ATOM 839 O O . ASN A 1 113 ? 18.183 -9.332 -32.332 1.00 96.00 113 ASN A O 1
ATOM 843 N N . PRO A 1 114 ? 19.857 -8.293 -31.243 1.00 97.38 114 PRO A N 1
ATOM 844 C CA . PRO A 1 114 ? 20.606 -7.990 -32.458 1.00 97.38 114 PRO A CA 1
ATOM 845 C C . PRO A 1 114 ? 21.274 -9.249 -33.035 1.00 97.38 114 PRO A C 1
ATOM 847 O O . PRO A 1 114 ? 21.474 -10.256 -32.356 1.00 97.38 114 PRO A O 1
ATOM 850 N N . THR A 1 115 ? 21.674 -9.203 -34.302 1.00 98.19 115 THR A N 1
ATOM 851 C CA . THR A 1 115 ? 22.756 -10.074 -34.796 1.00 98.19 115 THR A CA 1
ATOM 852 C C . THR A 1 115 ? 24.106 -9.540 -34.318 1.00 98.19 115 THR A C 1
ATOM 854 O O . THR A 1 115 ? 24.257 -8.347 -34.049 1.00 98.19 115 THR A O 1
ATOM 857 N N . TRP A 1 116 ? 25.137 -10.377 -34.293 1.00 97.62 116 TRP A N 1
ATOM 858 C CA . TRP A 1 116 ? 26.502 -9.949 -33.995 1.00 97.62 116 TRP A CA 1
ATOM 859 C C . TRP A 1 116 ? 26.985 -8.818 -34.912 1.00 97.62 116 TRP A C 1
ATOM 861 O O . TRP A 1 116 ? 27.715 -7.921 -34.490 1.00 97.62 116 TRP A O 1
ATOM 871 N N . GLN A 1 117 ? 26.590 -8.844 -36.187 1.00 98.06 117 GLN A N 1
ATOM 872 C CA . GLN A 1 117 ? 26.959 -7.793 -37.131 1.00 98.06 117 GLN A CA 1
ATOM 873 C C . GLN A 1 117 ? 26.275 -6.460 -36.806 1.00 98.06 117 GLN A C 1
ATOM 875 O O . GLN A 1 117 ? 26.912 -5.413 -36.907 1.00 98.06 117 GLN A O 1
ATOM 880 N N . GLU A 1 118 ? 24.999 -6.488 -36.427 1.00 98.12 118 GLU A N 1
ATOM 881 C CA . GLU A 1 118 ? 24.266 -5.296 -35.996 1.00 98.12 118 GLU A CA 1
ATOM 882 C C . GLU A 1 118 ? 24.818 -4.736 -34.690 1.00 98.12 118 GLU A C 1
ATOM 884 O O . GLU A 1 118 ? 25.036 -3.529 -34.611 1.00 98.12 118 GLU A O 1
ATOM 889 N N . LEU A 1 119 ? 25.115 -5.603 -33.715 1.00 97.81 119 LEU A N 1
ATOM 890 C CA . LEU A 1 119 ? 25.715 -5.206 -32.445 1.00 97.81 119 LEU A CA 1
ATOM 891 C C . LEU A 1 119 ? 27.058 -4.502 -32.664 1.00 97.81 119 LEU A C 1
ATOM 893 O O . LEU A 1 119 ? 27.266 -3.415 -32.142 1.00 97.81 119 LEU A O 1
ATOM 897 N N . LYS A 1 120 ? 27.946 -5.055 -33.497 1.00 96.94 120 LYS A N 1
ATOM 898 C CA . LYS A 1 120 ? 29.226 -4.395 -33.801 1.00 96.94 120 LYS A CA 1
ATOM 899 C C . LYS A 1 120 ? 29.052 -3.025 -34.442 1.00 96.94 120 LYS A C 1
ATOM 901 O O . LYS A 1 120 ? 29.666 -2.073 -33.986 1.00 96.94 120 LYS A O 1
ATOM 906 N N . ARG A 1 121 ? 28.181 -2.903 -35.450 1.00 97.56 121 ARG A N 1
ATOM 907 C CA . ARG A 1 121 ? 27.900 -1.602 -36.082 1.00 97.56 121 ARG A CA 1
ATOM 908 C C . ARG A 1 121 ? 27.308 -0.599 -35.095 1.00 97.56 121 ARG A C 1
ATOM 910 O O . ARG A 1 121 ? 27.567 0.592 -35.210 1.00 97.56 121 ARG A O 1
ATOM 917 N N . PHE A 1 122 ? 26.478 -1.074 -34.166 1.00 97.12 122 PHE A N 1
ATOM 918 C CA . PHE A 1 122 ? 25.936 -0.262 -33.085 1.00 97.12 122 PHE A CA 1
ATOM 919 C C . PHE A 1 122 ? 27.058 0.277 -32.202 1.00 97.12 122 PHE A C 1
ATOM 921 O O . PHE A 1 122 ? 27.122 1.490 -32.037 1.00 97.12 122 PHE A O 1
ATOM 928 N N . LEU A 1 123 ? 27.941 -0.599 -31.712 1.00 95.88 123 LEU A N 1
ATOM 929 C CA . LEU A 1 123 ? 29.051 -0.240 -30.828 1.00 95.88 123 LEU A CA 1
ATOM 930 C C . LEU A 1 123 ? 30.065 0.682 -31.516 1.00 95.88 123 LEU A C 1
ATOM 932 O O . LEU A 1 123 ? 30.468 1.668 -30.925 1.00 95.88 123 LEU A O 1
ATOM 936 N N . GLU A 1 124 ? 30.405 0.433 -32.783 1.00 94.88 124 GLU A N 1
ATOM 937 C CA . GLU A 1 124 ? 31.310 1.289 -33.573 1.00 94.88 124 GLU A CA 1
ATOM 938 C C . GLU A 1 124 ? 30.763 2.713 -33.797 1.00 94.88 124 GLU A C 1
ATOM 940 O O . GLU A 1 124 ? 31.528 3.646 -34.036 1.00 94.88 124 GLU A O 1
ATOM 945 N N . ALA A 1 125 ? 29.437 2.880 -33.792 1.00 95.50 125 ALA A N 1
ATOM 946 C CA . ALA A 1 125 ? 28.774 4.165 -34.015 1.00 95.50 125 ALA A CA 1
ATOM 947 C C . ALA A 1 125 ? 28.319 4.851 -32.719 1.00 95.50 125 ALA A C 1
ATOM 949 O O . ALA A 1 125 ? 27.922 6.020 -32.750 1.00 95.50 125 ALA A O 1
ATOM 950 N N . ASP A 1 126 ? 28.261 4.108 -31.620 1.00 95.00 126 ASP A N 1
ATOM 951 C CA . ASP A 1 126 ? 27.995 4.637 -30.293 1.00 95.00 126 ASP A CA 1
ATOM 952 C C . ASP A 1 126 ? 29.237 5.383 -29.783 1.00 95.00 126 ASP A C 1
ATOM 954 O O . ASP A 1 126 ? 30.346 5.115 -30.226 1.00 95.00 126 ASP A O 1
ATOM 958 N N . LYS A 1 127 ? 29.043 6.387 -28.928 1.00 94.12 127 LYS A N 1
ATOM 959 C CA . LYS A 1 127 ? 30.132 7.235 -28.412 1.00 94.12 127 LYS A CA 1
ATOM 960 C C . LYS A 1 127 ? 30.205 7.228 -26.889 1.00 94.12 127 LYS A C 1
ATOM 962 O O . LYS A 1 127 ? 30.833 8.112 -26.308 1.00 94.12 127 LYS A O 1
ATOM 967 N N . THR A 1 128 ? 29.501 6.307 -26.235 1.00 93.38 128 THR A N 1
ATOM 968 C CA . THR A 1 128 ? 29.440 6.235 -24.769 1.00 93.38 128 THR A CA 1
ATOM 969 C C . THR A 1 128 ? 30.836 6.052 -24.171 1.00 93.38 128 THR A C 1
ATOM 971 O O . THR A 1 128 ? 31.154 6.705 -23.189 1.00 93.38 128 THR A O 1
ATOM 974 N N . ASP A 1 129 ? 31.706 5.291 -24.834 1.00 90.00 129 ASP A N 1
ATOM 975 C CA . ASP A 1 129 ? 33.129 5.089 -24.507 1.00 90.00 129 ASP A CA 1
ATOM 976 C C . ASP A 1 129 ? 34.004 6.357 -24.608 1.00 90.00 129 ASP A C 1
ATOM 978 O O . ASP A 1 129 ? 35.146 6.385 -24.148 1.00 90.00 129 ASP A O 1
ATOM 982 N N . THR A 1 130 ? 33.481 7.428 -25.207 1.00 89.94 130 THR A N 1
ATOM 983 C CA . THR A 1 130 ? 34.151 8.736 -25.294 1.00 89.94 130 THR A CA 1
ATOM 984 C C . THR A 1 130 ? 33.697 9.723 -24.216 1.00 89.94 130 THR A C 1
ATOM 986 O O . THR A 1 130 ? 34.217 10.840 -24.156 1.00 89.94 130 THR A O 1
ATOM 989 N N . LEU A 1 131 ? 32.713 9.353 -23.387 1.00 89.88 131 LEU A N 1
ATOM 990 C CA . LEU A 1 131 ? 32.259 10.183 -22.273 1.00 89.88 131 LEU A CA 1
ATOM 991 C C . LEU A 1 131 ? 33.317 10.235 -21.164 1.00 89.88 131 LEU A C 1
ATOM 993 O O . LEU A 1 131 ? 34.136 9.332 -21.008 1.00 89.88 131 LEU A O 1
ATOM 997 N N . THR A 1 132 ? 33.305 11.317 -20.387 1.00 88.81 132 THR A N 1
ATOM 998 C CA . THR A 1 132 ? 34.252 11.503 -19.284 1.00 88.81 132 THR A CA 1
ATOM 999 C C . THR A 1 132 ? 33.765 10.773 -18.042 1.00 88.81 132 THR A C 1
ATOM 1001 O O . THR A 1 132 ? 32.653 11.015 -17.581 1.00 88.81 132 THR A O 1
ATOM 1004 N N . TYR A 1 133 ? 34.631 9.943 -17.467 1.00 87.62 133 TYR A N 1
ATOM 1005 C CA . TYR A 1 133 ? 34.371 9.297 -16.186 1.00 87.62 133 TYR A CA 1
ATOM 1006 C C . TYR A 1 133 ? 34.459 10.296 -15.026 1.00 87.62 133 TYR A C 1
ATOM 1008 O O . TYR A 1 133 ? 35.462 11.000 -14.877 1.00 87.62 133 TYR A O 1
ATOM 1016 N N . ALA A 1 134 ? 33.432 10.323 -14.179 1.00 85.25 134 ALA A N 1
ATOM 1017 C CA . ALA A 1 134 ? 33.362 11.133 -12.970 1.00 85.25 134 ALA A CA 1
ATOM 1018 C C . ALA A 1 134 ? 32.833 10.278 -11.811 1.00 85.25 134 ALA A C 1
ATOM 1020 O O . ALA A 1 134 ? 31.647 9.982 -11.754 1.00 85.25 134 ALA A O 1
ATOM 1021 N N . ALA A 1 135 ? 33.707 9.895 -10.876 1.00 80.19 135 ALA A N 1
ATOM 1022 C CA . ALA A 1 135 ? 33.405 8.888 -9.851 1.00 80.19 135 ALA A CA 1
ATOM 1023 C C . ALA A 1 135 ? 32.157 9.173 -8.990 1.00 80.19 135 ALA A C 1
ATOM 1025 O O . ALA A 1 135 ? 31.505 8.232 -8.561 1.00 80.19 135 ALA A O 1
ATOM 1026 N N . ASP A 1 136 ? 31.819 10.445 -8.764 1.00 77.50 136 ASP A N 1
ATOM 1027 C CA . ASP A 1 136 ? 30.690 10.849 -7.913 1.00 77.50 136 ASP A CA 1
ATOM 1028 C C . ASP A 1 136 ? 29.457 11.333 -8.710 1.00 77.50 136 ASP A C 1
ATOM 1030 O O . ASP A 1 136 ? 28.451 11.720 -8.115 1.00 77.50 136 ASP A O 1
ATOM 1034 N N . GLU A 1 137 ? 29.522 11.351 -10.049 1.00 80.56 137 GLU A N 1
ATOM 1035 C CA . GLU A 1 137 ? 28.475 11.937 -10.911 1.00 80.56 137 GLU A CA 1
ATOM 1036 C C . GLU A 1 137 ? 28.116 11.078 -12.136 1.00 80.56 137 GLU A C 1
ATOM 1038 O O . GLU A 1 137 ? 26.952 11.012 -12.528 1.00 80.56 137 GLU A O 1
ATOM 1043 N N . PHE A 1 138 ? 29.107 10.447 -12.766 1.00 83.69 138 PHE A N 1
ATOM 1044 C CA . PHE A 1 138 ? 28.970 9.636 -13.974 1.00 83.69 138 PHE A CA 1
ATOM 1045 C C . PHE A 1 138 ? 30.063 8.559 -13.999 1.00 83.69 138 PHE A C 1
ATOM 1047 O O . PHE A 1 138 ? 31.122 8.708 -14.618 1.00 83.69 138 PHE A O 1
ATOM 1054 N N . ASP A 1 139 ?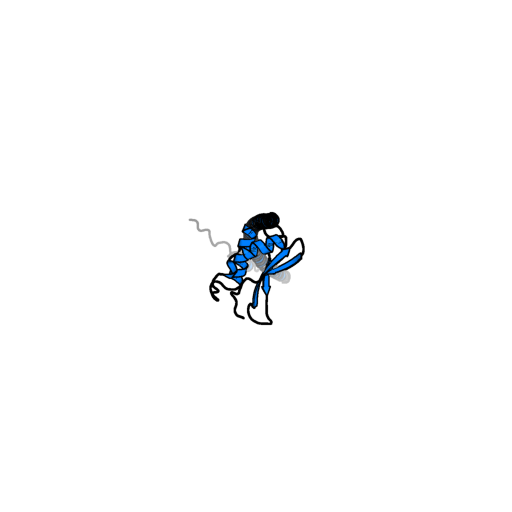 29.816 7.494 -13.250 1.00 88.00 139 ASP A N 1
ATOM 1055 C CA . ASP A 1 139 ? 30.707 6.356 -13.071 1.00 88.00 139 ASP A CA 1
ATOM 1056 C C . ASP A 1 139 ? 30.288 5.180 -13.970 1.00 88.00 139 ASP A C 1
ATOM 1058 O O . ASP A 1 139 ? 29.522 5.352 -14.922 1.00 88.00 139 ASP A O 1
ATOM 1062 N N . CYS A 1 140 ? 30.773 3.970 -13.677 1.00 89.00 140 CYS A N 1
ATOM 1063 C CA . CYS A 1 140 ? 30.469 2.790 -14.482 1.00 89.00 140 CYS A CA 1
ATOM 1064 C C . CYS A 1 140 ? 28.963 2.536 -14.685 1.00 89.00 140 CYS A C 1
ATOM 1066 O O . CYS A 1 140 ? 28.555 2.105 -15.769 1.00 89.00 140 CYS A O 1
ATOM 1068 N N . GLU A 1 141 ? 28.117 2.878 -13.706 1.00 89.69 141 GLU A N 1
ATOM 1069 C CA . GLU A 1 141 ? 26.665 2.758 -13.831 1.00 89.69 141 GLU A CA 1
ATOM 1070 C C . GLU A 1 141 ? 26.128 3.720 -14.896 1.00 89.69 141 GLU A C 1
ATOM 1072 O O . GLU A 1 141 ? 25.317 3.328 -15.741 1.00 89.69 141 GLU A O 1
ATOM 1077 N N . GLY A 1 142 ? 26.631 4.958 -14.913 1.00 91.62 142 GLY A N 1
ATOM 1078 C CA . GLY A 1 142 ? 26.265 5.987 -15.886 1.00 91.62 142 GLY A CA 1
ATOM 1079 C C . GLY A 1 142 ? 26.560 5.577 -17.331 1.00 91.62 142 GLY A C 1
ATOM 1080 O O . GLY A 1 142 ? 25.698 5.718 -18.207 1.00 91.62 142 GLY A O 1
ATOM 1081 N N . PHE A 1 143 ? 27.736 5.003 -17.589 1.00 93.88 143 PHE A N 1
ATOM 1082 C CA . PHE A 1 143 ? 28.097 4.484 -18.915 1.00 93.88 143 PHE A CA 1
ATOM 1083 C C . PHE A 1 143 ? 27.205 3.303 -19.317 1.00 93.88 143 PHE A C 1
ATOM 1085 O O . PHE A 1 143 ? 26.624 3.317 -20.405 1.00 93.88 143 PHE A O 1
ATOM 1092 N N . ALA A 1 144 ? 27.025 2.314 -18.436 1.00 93.62 144 ALA A N 1
ATOM 1093 C CA . ALA A 1 144 ? 26.219 1.132 -18.737 1.00 93.62 144 ALA A CA 1
ATOM 1094 C C . ALA A 1 144 ? 24.730 1.469 -18.965 1.00 93.62 144 ALA A C 1
ATOM 1096 O O . ALA A 1 144 ? 24.075 0.883 -19.834 1.00 93.62 144 ALA A O 1
ATOM 1097 N N . ILE A 1 145 ? 24.183 2.445 -18.233 1.00 93.56 145 ILE A N 1
ATOM 1098 C CA . ILE A 1 145 ? 22.835 2.987 -18.466 1.00 93.56 145 ILE A CA 1
ATOM 1099 C C . ILE A 1 145 ? 22.773 3.714 -19.813 1.00 93.56 145 ILE A C 1
ATOM 1101 O O . ILE A 1 145 ? 21.851 3.485 -20.598 1.00 93.56 145 ILE A O 1
ATOM 1105 N N . THR A 1 146 ? 23.770 4.544 -20.122 1.00 95.19 146 THR A N 1
ATOM 1106 C CA . THR A 1 146 ? 23.798 5.322 -21.369 1.00 95.19 146 THR A CA 1
ATOM 1107 C C . THR A 1 146 ? 23.859 4.420 -22.603 1.00 95.19 146 THR A C 1
ATOM 1109 O O . THR A 1 146 ? 23.070 4.604 -23.537 1.00 95.19 146 THR A O 1
ATOM 1112 N N . LEU A 1 147 ? 24.726 3.401 -22.597 1.00 95.75 147 LEU A N 1
ATOM 1113 C CA . LEU A 1 147 ? 24.839 2.442 -23.696 1.00 95.75 147 LEU A CA 1
ATOM 1114 C C . LEU A 1 147 ? 23.553 1.617 -23.858 1.00 95.75 147 LEU A C 1
ATOM 1116 O O . LEU A 1 147 ? 23.098 1.399 -24.985 1.00 95.75 147 LEU A O 1
ATOM 1120 N N . ARG A 1 148 ? 22.924 1.200 -22.749 1.00 95.00 148 ARG A N 1
ATOM 1121 C CA . ARG A 1 148 ? 21.620 0.515 -22.753 1.00 95.00 148 ARG A CA 1
ATOM 1122 C C . ARG A 1 148 ? 20.542 1.373 -23.409 1.00 95.00 148 ARG A C 1
ATOM 1124 O O . ARG A 1 148 ? 19.832 0.891 -24.289 1.00 95.00 148 ARG A O 1
ATOM 1131 N N . ASP A 1 149 ? 20.435 2.640 -23.028 1.00 94.62 149 ASP A N 1
ATOM 1132 C CA . ASP A 1 149 ? 19.407 3.541 -23.551 1.00 94.62 149 ASP A CA 1
ATOM 1133 C C . ASP A 1 149 ? 19.642 3.866 -25.037 1.00 94.62 149 ASP A C 1
ATOM 1135 O O . ASP A 1 149 ? 18.694 3.942 -25.824 1.00 94.62 149 ASP A O 1
ATOM 1139 N N . ASN A 1 150 ? 20.904 4.003 -25.462 1.00 95.94 150 ASN A N 1
ATOM 1140 C CA . ASN A 1 150 ? 21.261 4.105 -26.880 1.00 95.94 150 ASN A CA 1
ATOM 1141 C C . ASN A 1 150 ? 20.881 2.837 -27.657 1.00 95.94 150 ASN A C 1
ATOM 1143 O O . ASN A 1 150 ? 20.357 2.935 -28.770 1.00 95.94 150 ASN A O 1
ATOM 1147 N N . ALA A 1 151 ? 21.124 1.653 -27.091 1.00 95.31 151 ALA A N 1
ATOM 1148 C CA . ALA A 1 151 ? 20.747 0.376 -27.693 1.00 95.31 151 ALA A CA 1
ATOM 1149 C C . ALA A 1 151 ? 19.227 0.245 -27.838 1.00 95.31 151 ALA A C 1
ATOM 1151 O O . ALA A 1 151 ? 18.747 -0.097 -28.921 1.00 95.31 151 ALA A O 1
ATOM 1152 N N . ALA A 1 152 ? 18.471 0.614 -26.802 1.00 93.19 152 ALA A N 1
ATOM 1153 C CA . ALA A 1 152 ? 17.013 0.630 -26.832 1.00 93.19 152 ALA A CA 1
ATOM 1154 C C . ALA A 1 152 ? 16.479 1.577 -27.921 1.00 93.19 152 ALA A C 1
ATOM 1156 O O . ALA A 1 152 ? 15.617 1.190 -28.708 1.00 93.19 152 ALA A O 1
ATOM 1157 N N . ARG A 1 153 ? 17.067 2.774 -28.081 1.00 91.88 153 ARG A N 1
ATOM 1158 C CA . ARG A 1 153 ? 16.748 3.692 -29.196 1.00 91.88 153 ARG A CA 1
ATOM 1159 C C . ARG A 1 153 ? 17.024 3.097 -30.582 1.00 91.88 153 ARG A C 1
ATOM 1161 O O . ARG A 1 153 ? 16.415 3.530 -31.557 1.00 91.88 153 ARG A O 1
ATOM 1168 N N . ARG A 1 154 ? 17.931 2.119 -30.690 1.00 92.19 154 ARG A N 1
ATOM 1169 C CA . ARG A 1 154 ? 18.199 1.354 -31.925 1.00 92.19 154 ARG A CA 1
ATOM 1170 C C . ARG A 1 154 ? 17.344 0.083 -32.047 1.00 92.19 154 ARG A C 1
ATOM 1172 O O . ARG A 1 154 ? 17.522 -0.667 -33.005 1.00 92.19 154 ARG A O 1
ATOM 1179 N N . GLY A 1 155 ? 16.411 -0.149 -31.123 1.00 93.56 155 GLY A N 1
ATOM 1180 C CA . GLY A 1 155 ? 15.532 -1.316 -31.118 1.00 93.56 155 GLY A CA 1
ATOM 1181 C C . GLY A 1 155 ? 16.189 -2.584 -30.568 1.00 93.56 155 GLY A C 1
ATOM 1182 O O . GLY A 1 155 ? 15.722 -3.681 -30.872 1.00 93.56 155 GLY A O 1
ATOM 1183 N N . PHE A 1 156 ? 17.282 -2.474 -29.807 1.00 95.19 156 PHE A N 1
ATOM 1184 C CA . PHE A 1 156 ? 18.005 -3.631 -29.279 1.00 95.19 156 PHE A CA 1
ATOM 1185 C C . PHE A 1 156 ? 17.719 -3.893 -27.804 1.00 95.19 156 PHE A C 1
ATOM 1187 O O . PHE A 1 156 ? 17.758 -2.982 -26.981 1.00 95.19 156 PHE A O 1
ATOM 1194 N N . LYS A 1 157 ? 17.491 -5.170 -27.481 1.00 94.31 157 LYS A N 1
ATOM 1195 C CA . LYS A 1 157 ? 17.483 -5.681 -26.108 1.00 94.31 157 LYS A CA 1
ATOM 1196 C C . LYS A 1 157 ? 18.907 -5.729 -25.576 1.00 94.31 157 LYS A C 1
ATOM 1198 O O . LYS A 1 157 ? 19.812 -6.238 -26.241 1.00 94.31 157 LYS A O 1
ATOM 1203 N N . SER A 1 158 ? 19.080 -5.239 -24.360 1.00 94.81 158 SER A N 1
ATOM 1204 C CA . SER A 1 158 ? 20.307 -5.373 -23.591 1.00 94.81 158 SER A CA 1
ATOM 1205 C C . SER A 1 158 ? 19.979 -5.465 -22.107 1.00 94.81 158 SER A C 1
ATOM 1207 O O . SER A 1 158 ? 18.939 -4.990 -21.650 1.00 94.81 158 SER A O 1
ATOM 1209 N N . ALA A 1 159 ? 20.862 -6.110 -21.357 1.00 93.81 159 ALA A N 1
ATOM 1210 C CA . ALA A 1 159 ? 20.806 -6.175 -19.909 1.00 93.81 159 ALA A CA 1
ATOM 1211 C C . ALA A 1 159 ? 21.840 -5.222 -19.303 1.00 93.81 159 ALA A C 1
ATOM 1213 O O . ALA A 1 159 ? 22.910 -5.000 -19.875 1.00 93.81 159 ALA A O 1
ATOM 1214 N N . PHE A 1 160 ? 21.518 -4.692 -18.127 1.00 92.56 160 PHE A N 1
ATOM 1215 C CA . PHE A 1 160 ? 22.488 -4.085 -17.222 1.00 92.56 160 PHE A CA 1
ATOM 1216 C C . PHE A 1 160 ? 23.058 -5.187 -16.325 1.00 92.56 160 PHE A C 1
ATOM 1218 O O . PHE A 1 160 ? 22.301 -5.998 -15.788 1.00 92.56 160 PHE A O 1
ATOM 1225 N N . VAL A 1 161 ? 24.377 -5.238 -16.178 1.00 92.06 161 VAL A N 1
ATOM 1226 C CA . VAL A 1 161 ? 25.083 -6.263 -15.408 1.00 92.06 161 VAL A CA 1
ATOM 1227 C C . VAL A 1 161 ? 25.918 -5.576 -14.342 1.00 92.06 161 VAL A C 1
ATOM 1229 O O . VAL A 1 1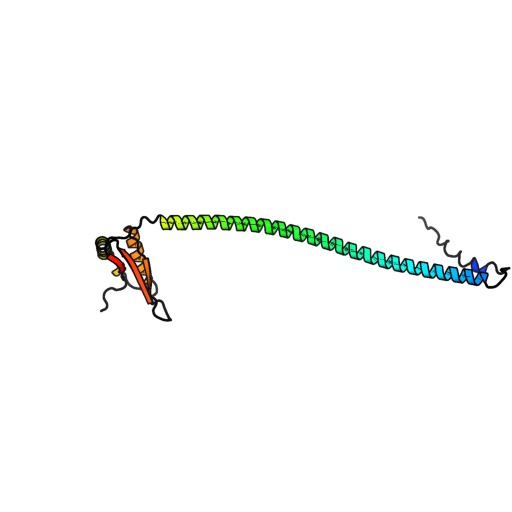61 ? 26.856 -4.857 -14.667 1.00 92.06 161 VAL A O 1
ATOM 1232 N N . ALA A 1 162 ? 25.595 -5.841 -13.079 1.00 88.75 162 ALA A N 1
ATOM 1233 C CA . ALA A 1 162 ? 26.412 -5.439 -11.943 1.00 88.75 162 ALA A CA 1
ATOM 1234 C C . ALA A 1 162 ? 27.357 -6.582 -11.548 1.00 88.75 162 ALA A C 1
ATOM 1236 O O . ALA A 1 162 ? 26.922 -7.721 -11.354 1.00 88.75 162 ALA A O 1
ATOM 1237 N N . LEU A 1 163 ? 28.644 -6.278 -11.410 1.00 86.12 163 LEU A N 1
ATOM 1238 C CA . LEU A 1 163 ? 29.673 -7.186 -10.918 1.00 86.12 163 LEU A CA 1
ATOM 1239 C C . LEU A 1 163 ? 30.072 -6.782 -9.495 1.00 86.12 163 LEU A C 1
ATOM 1241 O O . LEU A 1 163 ? 30.393 -5.625 -9.225 1.00 86.12 163 LEU A O 1
ATOM 1245 N N . GLY A 1 164 ? 30.068 -7.750 -8.579 1.00 82.19 164 GLY A N 1
ATOM 1246 C CA . GLY A 1 164 ? 30.560 -7.580 -7.210 1.00 82.19 164 GLY A CA 1
ATOM 1247 C C . GLY A 1 164 ? 31.878 -8.321 -6.994 1.00 82.19 164 GLY A C 1
ATOM 1248 O O . GLY A 1 164 ? 32.015 -9.469 -7.420 1.00 82.19 164 GLY A O 1
ATOM 1249 N N . TYR A 1 165 ? 32.829 -7.695 -6.294 1.00 74.19 165 TYR A N 1
ATOM 1250 C CA . TYR A 1 165 ? 34.080 -8.331 -5.871 1.00 74.19 165 TYR A CA 1
ATOM 1251 C C . TYR A 1 165 ? 34.088 -8.528 -4.345 1.00 74.19 165 TYR A C 1
ATOM 1253 O O . TYR A 1 165 ? 34.255 -7.578 -3.588 1.00 74.19 165 TYR A O 1
ATOM 1261 N N . GLY A 1 166 ? 33.953 -9.773 -3.875 1.00 72.31 166 GLY A N 1
ATOM 1262 C CA . GLY A 1 166 ? 34.100 -10.107 -2.450 1.00 72.31 166 GLY A CA 1
ATOM 1263 C C . GLY A 1 166 ? 33.069 -9.445 -1.519 1.00 72.31 166 GLY A C 1
ATOM 1264 O O . GLY A 1 166 ? 31.903 -9.313 -1.878 1.00 72.31 166 GLY A O 1
ATOM 1265 N N . GLU A 1 167 ? 33.495 -9.086 -0.299 1.00 63.50 167 GLU A N 1
ATOM 1266 C CA . GLU A 1 167 ? 32.612 -8.627 0.795 1.00 63.50 167 GLU A CA 1
ATOM 1267 C C . GLU A 1 167 ? 32.477 -7.096 0.946 1.00 63.50 167 GLU A C 1
ATOM 1269 O O . GLU A 1 167 ? 31.771 -6.643 1.846 1.00 63.50 167 GLU A O 1
ATOM 1274 N N . ALA A 1 168 ? 33.096 -6.268 0.098 1.00 52.69 168 ALA A N 1
ATOM 1275 C CA . ALA A 1 168 ? 32.903 -4.817 0.169 1.00 52.69 168 ALA A CA 1
ATOM 1276 C C . ALA A 1 168 ? 32.971 -4.123 -1.197 1.00 52.69 168 ALA A C 1
ATOM 1278 O O . ALA A 1 168 ? 33.933 -4.289 -1.940 1.00 52.69 168 ALA A O 1
ATOM 1279 N N . THR A 1 169 ? 31.984 -3.243 -1.402 1.00 54.94 169 THR A N 1
ATOM 1280 C CA . THR A 1 169 ? 31.883 -2.154 -2.391 1.00 54.94 169 THR A CA 1
ATOM 1281 C C . THR A 1 169 ? 31.733 -2.550 -3.864 1.00 54.94 169 THR A C 1
ATOM 1283 O O . THR A 1 169 ? 32.406 -3.436 -4.376 1.00 54.94 169 THR A O 1
ATOM 1286 N N . ILE A 1 170 ? 30.765 -1.892 -4.507 1.00 56.41 170 ILE A N 1
ATOM 1287 C CA . ILE A 1 170 ? 30.324 -2.038 -5.900 1.00 56.41 170 ILE A CA 1
ATOM 1288 C C . ILE A 1 170 ? 31.543 -2.164 -6.817 1.00 56.41 170 ILE A C 1
ATOM 1290 O O . ILE A 1 170 ? 32.432 -1.318 -6.785 1.00 56.41 170 ILE A O 1
ATOM 1294 N N . GLY A 1 171 ? 31.612 -3.271 -7.558 1.00 72.12 171 GLY A N 1
ATOM 1295 C CA . GLY A 1 171 ? 32.802 -3.626 -8.315 1.00 72.12 171 GLY A CA 1
ATOM 1296 C C . GLY A 1 171 ? 32.843 -2.970 -9.682 1.00 72.12 171 GLY A C 1
ATOM 1297 O O . GLY A 1 171 ? 33.826 -2.317 -10.012 1.00 72.12 171 GLY A O 1
ATOM 1298 N N . HIS A 1 172 ? 31.792 -3.196 -10.477 1.00 88.69 172 HIS A N 1
ATOM 1299 C CA . HIS A 1 172 ? 31.708 -2.710 -11.852 1.00 88.69 172 HIS A CA 1
ATOM 1300 C C . HIS A 1 172 ? 30.299 -2.822 -12.439 1.00 88.69 172 HIS A C 1
ATOM 1302 O O . HIS A 1 172 ? 29.542 -3.711 -12.040 1.00 88.69 172 HIS A O 1
ATOM 1308 N N . ALA A 1 173 ? 29.980 -2.012 -13.446 1.00 90.25 173 ALA A N 1
ATOM 1309 C CA . ALA A 1 173 ? 28.753 -2.127 -14.228 1.00 90.25 173 ALA A CA 1
ATOM 1310 C C . ALA A 1 173 ? 29.053 -2.178 -15.732 1.00 90.25 173 ALA A C 1
ATOM 1312 O O . ALA A 1 173 ? 29.823 -1.379 -16.255 1.00 90.25 173 ALA A O 1
ATOM 1313 N N . LEU A 1 174 ? 28.423 -3.119 -16.435 1.00 93.56 174 LEU A N 1
ATOM 1314 C CA . LEU A 1 174 ? 28.570 -3.313 -17.880 1.00 93.56 174 LEU A CA 1
ATOM 1315 C C . LEU A 1 174 ? 27.245 -3.746 -18.519 1.00 93.56 174 LEU A C 1
ATOM 1317 O O . LEU A 1 174 ? 26.237 -3.934 -17.833 1.00 93.56 174 LEU A O 1
ATOM 1321 N N . ASN A 1 175 ? 27.226 -3.936 -19.838 1.00 96.75 175 ASN A N 1
ATOM 1322 C CA . ASN A 1 175 ? 26.040 -4.400 -20.555 1.00 96.75 175 ASN A CA 1
ATOM 1323 C C . ASN A 1 175 ? 26.191 -5.822 -21.089 1.00 96.75 175 ASN A C 1
ATOM 1325 O O . ASN A 1 175 ? 27.281 -6.254 -21.454 1.00 96.75 175 ASN A O 1
ATOM 1329 N N 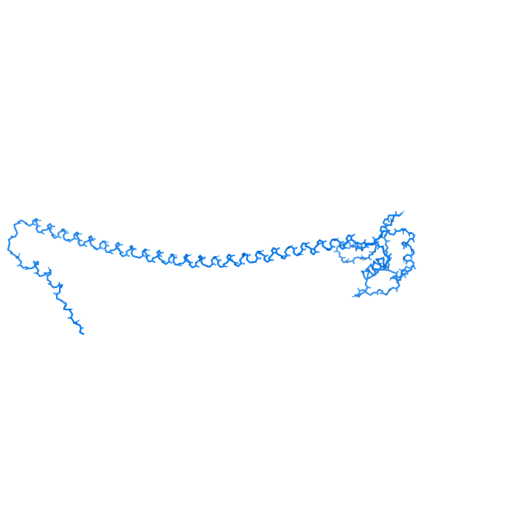. ALA A 1 176 ? 25.076 -6.540 -21.206 1.00 97.25 176 ALA A N 1
ATOM 1330 C CA . ALA A 1 176 ? 25.029 -7.805 -21.930 1.00 97.25 176 ALA A CA 1
ATOM 1331 C C . ALA A 1 176 ? 24.001 -7.761 -23.062 1.00 97.25 176 ALA A C 1
ATOM 1333 O O . ALA A 1 176 ? 22.913 -7.209 -22.915 1.00 97.25 176 ALA A O 1
ATOM 1334 N N . PHE A 1 177 ? 24.347 -8.366 -24.191 1.00 97.75 177 PHE A N 1
ATOM 1335 C CA . PHE A 1 177 ? 23.517 -8.455 -25.383 1.00 97.75 177 PHE A CA 1
ATOM 1336 C C . PHE A 1 177 ? 23.393 -9.920 -25.784 1.00 97.75 177 PHE A C 1
ATOM 1338 O O . PHE A 1 177 ? 24.387 -10.558 -26.130 1.00 97.75 177 PHE A O 1
ATOM 1345 N N . GLU A 1 178 ? 22.176 -10.456 -25.767 1.00 97.44 178 GLU A N 1
ATOM 1346 C CA . GLU A 1 178 ? 21.907 -11.755 -26.378 1.00 97.44 178 GLU A CA 1
ATOM 1347 C C . GLU A 1 178 ? 21.888 -11.564 -27.895 1.00 97.44 178 GLU A C 1
ATOM 1349 O O . GLU A 1 178 ? 21.019 -10.872 -28.430 1.00 97.44 178 GLU A O 1
ATOM 1354 N N . THR A 1 179 ? 22.857 -12.143 -28.601 1.00 97.44 179 THR A N 1
ATOM 1355 C CA . THR A 1 179 ? 22.888 -12.095 -30.064 1.00 97.44 179 THR A CA 1
ATOM 1356 C C . THR A 1 179 ? 22.219 -13.325 -30.658 1.00 97.44 179 THR A C 1
ATOM 1358 O O . THR A 1 179 ? 22.407 -14.446 -30.193 1.00 97.44 179 THR A O 1
ATOM 1361 N N . THR A 1 180 ? 21.465 -13.131 -31.735 1.00 97.75 180 THR A N 1
ATOM 1362 C CA . THR A 1 180 ? 20.717 -14.217 -32.398 1.00 97.75 180 THR A CA 1
ATOM 1363 C C . THR A 1 180 ? 21.604 -15.290 -33.043 1.00 97.75 180 THR A C 1
ATOM 1365 O O . THR A 1 180 ? 21.121 -16.380 -33.338 1.00 97.75 180 THR A O 1
ATOM 1368 N N . ASP A 1 181 ? 22.887 -14.997 -33.272 1.00 97.88 181 ASP A N 1
ATOM 1369 C CA . ASP A 1 181 ? 23.823 -15.827 -34.039 1.00 97.88 181 ASP A CA 1
ATOM 1370 C C . ASP A 1 181 ? 25.136 -16.168 -33.308 1.00 97.88 181 ASP A C 1
ATOM 1372 O O . ASP A 1 181 ? 25.896 -17.005 -33.802 1.00 97.88 181 ASP A O 1
ATOM 1376 N N . ARG A 1 182 ? 25.429 -15.558 -32.149 1.00 95.94 182 ARG A N 1
ATOM 1377 C CA . ARG A 1 182 ? 26.634 -15.857 -31.345 1.00 95.94 182 ARG A CA 1
ATOM 1378 C C . ARG A 1 182 ? 26.381 -16.025 -29.846 1.00 95.94 182 ARG A C 1
ATOM 1380 O O . ARG A 1 182 ? 27.339 -16.244 -29.108 1.00 95.94 182 ARG A O 1
ATOM 1387 N N . GLY A 1 183 ? 25.122 -15.983 -29.414 1.00 96.00 183 GLY A N 1
ATOM 1388 C CA . GLY A 1 183 ? 24.748 -16.064 -28.006 1.00 96.00 183 GLY A CA 1
ATOM 1389 C C . GLY A 1 183 ? 25.072 -14.781 -27.241 1.00 96.00 183 GLY A C 1
ATOM 1390 O O . GLY A 1 183 ? 25.194 -13.700 -27.829 1.00 96.00 183 GLY A O 1
ATOM 1391 N N . LEU A 1 184 ? 25.206 -14.906 -25.925 1.00 97.25 184 LEU A N 1
ATOM 1392 C CA . LEU A 1 184 ? 25.409 -13.786 -25.012 1.00 97.25 184 LEU A CA 1
ATOM 1393 C C . LEU A 1 184 ? 26.793 -13.133 -25.162 1.00 97.25 184 LEU A C 1
ATOM 1395 O O . LEU A 1 184 ? 27.827 -13.800 -25.102 1.00 97.25 184 LEU A O 1
ATOM 1399 N N . VAL A 1 185 ? 26.808 -11.808 -25.308 1.00 97.12 185 VAL A N 1
ATOM 1400 C CA . VAL A 1 185 ? 28.010 -10.967 -25.395 1.00 97.12 185 VAL A CA 1
ATOM 1401 C C . VAL A 1 185 ? 27.994 -9.952 -24.261 1.00 97.12 185 VAL A C 1
ATOM 1403 O O . VAL A 1 185 ? 27.011 -9.235 -24.101 1.00 97.12 185 VAL A O 1
ATOM 1406 N N . TYR A 1 186 ? 29.101 -9.837 -23.531 1.00 95.75 186 TYR A N 1
ATOM 1407 C CA . TYR A 1 186 ? 29.309 -8.793 -22.529 1.00 95.75 186 TYR A CA 1
ATOM 1408 C C . TYR A 1 186 ? 30.108 -7.637 -23.135 1.00 95.75 186 TYR A C 1
ATOM 1410 O O . TYR A 1 186 ? 31.093 -7.864 -23.837 1.00 95.75 186 TYR A O 1
ATOM 1418 N N . VAL A 1 187 ? 29.659 -6.411 -22.887 1.00 94.94 187 VAL A N 1
ATOM 1419 C CA . VAL A 1 187 ? 30.236 -5.176 -23.413 1.00 94.94 187 VAL A CA 1
ATOM 1420 C C . VAL A 1 187 ? 30.501 -4.238 -22.254 1.00 94.94 187 VAL A C 1
ATOM 1422 O O . VAL A 1 187 ? 29.575 -3.803 -21.571 1.00 94.94 187 VAL A O 1
ATOM 1425 N N . ASP A 1 188 ? 31.771 -3.918 -22.086 1.00 92.44 188 ASP A N 1
ATOM 1426 C CA . ASP A 1 188 ? 32.249 -2.903 -21.172 1.00 92.44 188 ASP A CA 1
ATOM 1427 C C . ASP A 1 188 ? 32.641 -1.667 -21.986 1.00 92.44 188 ASP A C 1
ATOM 1429 O O . ASP A 1 188 ? 33.425 -1.772 -22.928 1.00 92.44 188 ASP A O 1
ATOM 1433 N N . CYS A 1 189 ? 32.034 -0.523 -21.675 1.00 84.94 189 CYS A N 1
ATOM 1434 C CA . CYS A 1 189 ? 32.303 0.753 -22.344 1.00 84.94 189 CYS A CA 1
ATOM 1435 C C . CYS A 1 189 ? 32.934 1.784 -21.401 1.00 84.94 189 CYS A C 1
ATOM 1437 O O . CYS A 1 189 ? 33.025 2.961 -21.741 1.00 84.94 189 CYS A O 1
ATOM 1439 N N . THR A 1 190 ? 33.364 1.339 -20.221 1.00 77.50 190 THR A N 1
ATOM 1440 C CA . THR A 1 190 ? 33.968 2.176 -19.189 1.00 77.50 190 THR A CA 1
ATOM 1441 C C . THR A 1 190 ? 35.481 2.087 -19.247 1.00 77.50 190 THR A C 1
ATOM 1443 O O . THR A 1 190 ? 36.100 1.609 -18.316 1.00 77.50 190 THR A O 1
ATOM 1446 N N . GLU A 1 191 ? 36.089 2.526 -20.349 1.00 64.25 191 GLU A N 1
ATOM 1447 C CA . GLU A 1 191 ? 37.516 2.867 -20.401 1.00 64.25 191 GLU A CA 1
ATOM 1448 C C . GLU A 1 191 ? 37.873 3.419 -21.786 1.00 64.25 191 GLU A C 1
ATOM 1450 O O . GLU A 1 191 ? 37.777 2.736 -22.803 1.00 64.25 191 GLU A O 1
ATOM 1455 N N . HIS A 1 192 ? 38.334 4.669 -21.813 1.00 49.19 192 HIS A N 1
ATOM 1456 C CA . HIS A 1 192 ? 39.326 5.086 -22.794 1.00 49.19 192 HIS A CA 1
ATOM 1457 C C . HIS A 1 192 ? 40.661 4.515 -22.302 1.00 49.19 192 HIS A C 1
ATOM 1459 O O . HIS A 1 192 ? 41.098 4.898 -21.218 1.00 49.19 192 HIS A O 1
ATOM 1465 N N . ASP A 1 193 ? 41.250 3.591 -23.065 1.00 48.00 193 ASP A N 1
ATOM 1466 C CA . ASP A 1 193 ? 42.606 3.034 -22.937 1.00 48.00 193 ASP A CA 1
ATOM 1467 C C . ASP A 1 193 ? 43.464 3.589 -21.774 1.00 48.00 193 ASP A C 1
ATOM 1469 O O . ASP A 1 193 ? 44.101 4.640 -21.893 1.00 48.00 193 ASP A O 1
ATOM 1473 N N . LEU A 1 194 ? 43.569 2.831 -20.678 1.00 37.84 194 LEU A N 1
ATOM 1474 C CA . LEU A 1 194 ? 44.705 2.901 -19.753 1.00 37.84 194 LEU A CA 1
ATOM 1475 C C . LEU A 1 194 ? 45.295 1.497 -19.552 1.00 37.84 194 LEU A C 1
ATOM 1477 O O . LEU A 1 194 ? 45.209 0.911 -18.474 1.00 37.84 194 LEU A O 1
ATOM 1481 N N . ILE A 1 195 ? 45.942 0.983 -20.603 1.00 35.41 195 ILE A N 1
ATOM 1482 C CA . ILE A 1 195 ? 46.987 -0.049 -20.501 1.00 35.41 195 ILE A CA 1
ATOM 1483 C C . ILE A 1 195 ? 48.261 0.452 -21.176 1.00 35.41 195 ILE A C 1
ATOM 1485 O O . ILE A 1 195 ? 48.158 0.973 -22.310 1.00 35.41 195 ILE A O 1
#

Nearest PDB structures (foldseek):
  7z9k-assembly1_B  TM=3.748E-01  e=5.428E+00  Escherichia coli str. K-12 substr. MG1655